Protein AF-A0A947WV25-F1 (afdb_monomer_lite)

Secondary structure (DSSP, 8-state):
-EE--TTEEEEEEEEEES-GGGS-TTSPB-PPPPHHHHHHHHHHHHH--PEEEEEEEEEEE-TTHHHHHHHTTEEEEEEEEEEEE-SS-TT-EEEEEEEEEEEGGGTGGGTTTTHHHHHHHHHHHHHHHHSEEEEEEEEEEEPPTTSS-TT-GGGG-SSSPPEEEEEEEEEEEESB-TTSPBPEEEEE-TTS-EEEEEEEE---SEEEEEETTEEEEEE-

Radius of gyration: 18.42 Å; chains: 1; bounding box: 47×40×55 Å

Sequence (220 aa):
MLNLDESVKLVSLQFSFSNRNAVPAWLPSIDPETPAEQQARAKRNADASGEEMIPPTEKCSLAMIVDDLEEAGYVLVDGLHQERINAKDTRRTYQMCRFVFLRRDAVEELRDELGSTRAKITEGLGELCLLAMWRVRAFLNPLFKGSVLSKCPELFSGDEPPHAASINMETREPLFRPDGQPIMVWQKDENGERTGAEKVPLSPKHCLCVEDGAIQLQDA

Foldseek 3Di:
DFFQPPQAFKEKEKEKAQDPVLDDPLAAEDEADDPVNQVVVVVCVVVWPKDWPFAFDWQAFALAALVQCVVLQKAWQHWHKYWYQDPVHRVGIIIMIMIMIGHNVQCVVVVVVSPPSRVVRSVVVNVVRHFWGFGKIKIKTFDDAPPPVVVRCVSCDDPDGHIYMYMYGYDTDTQADPVRHGDWAFDADPVRHGDDPGTDRDHGQWYFHQDPNGTDIDGD

Structure (mmCIF, N/CA/C/O backbone):
data_AF-A0A947WV25-F1
#
_entry.id   AF-A0A947WV25-F1
#
loop_
_atom_site.group_PDB
_atom_site.id
_atom_site.type_symbol
_atom_site.label_atom_id
_atom_site.label_alt_id
_atom_site.label_comp_id
_atom_site.label_asym_id
_atom_site.label_entity_id
_atom_site.label_seq_id
_atom_site.pdbx_PDB_ins_code
_atom_site.Cartn_x
_atom_site.Cartn_y
_atom_site.Cartn_z
_atom_site.occupancy
_atom_site.B_i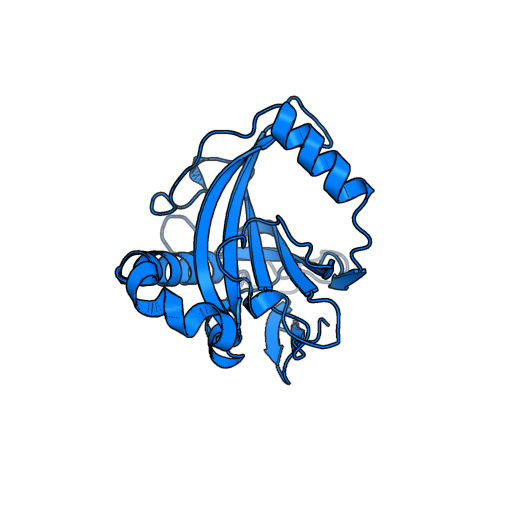so_or_equiv
_atom_site.auth_seq_id
_atom_site.auth_comp_id
_atom_site.auth_asym_id
_atom_site.auth_atom_id
_atom_site.pdbx_PDB_model_num
ATOM 1 N N . MET A 1 1 ? -14.033 -3.371 -8.184 1.00 89.81 1 MET A N 1
ATOM 2 C CA . MET A 1 1 ? -13.244 -4.612 -8.353 1.00 89.81 1 MET A CA 1
ATOM 3 C C . MET A 1 1 ? -12.220 -4.364 -9.447 1.00 89.81 1 MET A C 1
ATOM 5 O O . MET A 1 1 ? -12.542 -3.639 -10.378 1.00 89.81 1 MET A O 1
ATOM 9 N N . LEU A 1 2 ? -11.009 -4.908 -9.325 1.00 94.44 2 LEU A N 1
ATOM 10 C CA . LEU A 1 2 ? -9.920 -4.775 -10.299 1.00 94.44 2 LEU A CA 1
ATOM 11 C C . LEU A 1 2 ? -9.442 -6.174 -10.704 1.00 94.44 2 LEU A C 1
ATOM 13 O O . LEU A 1 2 ? -8.875 -6.877 -9.874 1.00 94.44 2 LEU A O 1
ATOM 17 N N . ASN A 1 3 ? -9.649 -6.566 -11.961 1.00 94.94 3 ASN A N 1
ATOM 18 C CA . ASN A 1 3 ? -9.254 -7.888 -12.461 1.00 94.94 3 ASN A CA 1
ATOM 19 C C . ASN A 1 3 ? -7.729 -7.983 -12.635 1.00 94.94 3 ASN A C 1
ATOM 21 O O . ASN A 1 3 ? -7.124 -7.113 -13.256 1.00 94.94 3 ASN A O 1
ATOM 25 N N . LEU A 1 4 ? -7.116 -9.047 -12.118 1.00 93.69 4 LEU A N 1
ATOM 26 C CA . LEU A 1 4 ? -5.691 -9.371 -12.254 1.00 93.69 4 LEU A CA 1
ATOM 27 C C . LEU A 1 4 ? -5.449 -10.316 -13.443 1.00 93.69 4 LEU A C 1
ATOM 29 O O . LEU A 1 4 ? -4.798 -11.357 -13.315 1.00 93.69 4 LEU A O 1
ATOM 33 N N . ASP A 1 5 ? -5.979 -9.958 -14.612 1.00 91.38 5 ASP A N 1
ATOM 34 C CA . ASP A 1 5 ? -5.733 -10.700 -15.852 1.00 91.38 5 ASP A CA 1
ATOM 35 C C . ASP A 1 5 ? -4.252 -10.659 -16.272 1.00 91.38 5 ASP A C 1
ATOM 37 O O . ASP A 1 5 ? -3.401 -10.063 -15.607 1.00 91.38 5 ASP A O 1
ATOM 41 N N . GLU A 1 6 ? -3.910 -11.327 -17.374 1.00 86.00 6 GLU A N 1
ATOM 42 C CA . GLU A 1 6 ? -2.538 -11.396 -17.891 1.00 86.00 6 GLU A CA 1
ATOM 43 C C . GLU A 1 6 ? -1.920 -10.033 -18.225 1.00 86.00 6 GLU A C 1
ATOM 45 O O . GLU A 1 6 ? -0.692 -9.914 -18.193 1.00 86.00 6 GLU A O 1
ATOM 50 N N . SER A 1 7 ? -2.726 -9.002 -18.485 1.00 89.12 7 SER A N 1
ATOM 51 C CA . SER A 1 7 ? -2.241 -7.657 -18.797 1.00 89.12 7 SER A CA 1
ATOM 52 C C . SER A 1 7 ? -1.741 -6.918 -17.552 1.00 89.12 7 SER A C 1
ATOM 54 O O . SER A 1 7 ? -0.873 -6.051 -17.664 1.00 89.12 7 SER A O 1
ATOM 56 N N . VAL A 1 8 ? -2.220 -7.262 -16.349 1.00 92.56 8 VAL A N 1
ATOM 57 C CA . VAL A 1 8 ? -1.736 -6.660 -15.100 1.00 92.56 8 VAL A CA 1
ATOM 58 C C . VAL A 1 8 ? -0.390 -7.278 -14.732 1.00 92.56 8 VAL A C 1
ATOM 60 O O . VAL A 1 8 ? -0.282 -8.438 -14.340 1.00 92.56 8 VAL A O 1
ATOM 63 N N . LYS A 1 9 ? 0.679 -6.500 -14.893 1.00 90.19 9 LYS A N 1
ATOM 64 C CA . LYS A 1 9 ? 2.056 -6.974 -14.681 1.00 90.19 9 LYS A CA 1
ATOM 65 C C . LYS A 1 9 ? 2.658 -6.498 -13.363 1.00 90.19 9 LYS A C 1
ATOM 67 O O . LYS A 1 9 ? 3.602 -7.102 -12.856 1.00 90.19 9 LYS A O 1
ATOM 72 N N . LEU A 1 10 ? 2.104 -5.422 -12.806 1.00 92.44 10 LEU A N 1
ATOM 73 C CA . LEU A 1 10 ? 2.559 -4.800 -11.570 1.00 92.44 10 LEU A CA 1
ATOM 74 C C . LEU A 1 10 ? 1.374 -4.505 -10.656 1.00 92.44 10 LEU A C 1
ATOM 76 O O . LEU A 1 10 ? 0.380 -3.923 -11.087 1.00 92.44 10 LEU A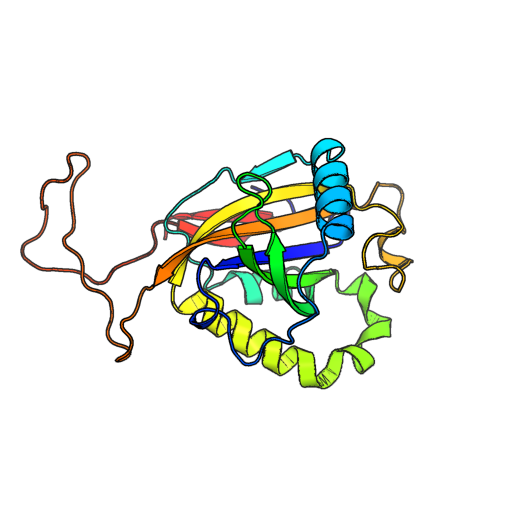 O 1
ATOM 80 N N . VAL A 1 11 ? 1.534 -4.805 -9.372 1.00 95.81 11 VAL A N 1
ATOM 81 C CA . VAL A 1 11 ? 0.675 -4.298 -8.300 1.00 95.81 11 VAL A CA 1
ATOM 82 C C . VAL A 1 11 ? 1.548 -3.459 -7.375 1.00 95.81 11 VAL A C 1
ATOM 84 O O . VAL A 1 11 ? 2.642 -3.864 -6.998 1.00 95.81 11 VAL A O 1
ATOM 87 N N . SER A 1 12 ? 1.104 -2.260 -7.007 1.00 95.81 12 SER A N 1
ATOM 88 C CA . SER A 1 12 ? 1.783 -1.478 -5.975 1.00 95.81 12 SER A CA 1
ATOM 89 C C . SER A 1 12 ? 0.852 -1.108 -4.842 1.00 95.81 12 SER A C 1
ATOM 91 O O . SER A 1 12 ? -0.247 -0.610 -5.072 1.00 95.81 12 SER A O 1
ATOM 93 N N . LEU A 1 13 ? 1.341 -1.332 -3.625 1.00 98.00 13 LEU A N 1
ATOM 94 C CA . LEU A 1 13 ? 0.705 -0.934 -2.380 1.00 98.00 13 LEU A CA 1
ATOM 95 C C . LEU A 1 13 ? 1.419 0.321 -1.881 1.00 98.00 13 LEU A C 1
ATOM 97 O O . LEU A 1 13 ? 2.619 0.283 -1.611 1.00 98.00 13 LEU A O 1
ATOM 101 N N . GLN A 1 14 ? 0.712 1.444 -1.782 1.00 97.44 14 GLN A N 1
ATOM 102 C CA . GLN A 1 14 ? 1.272 2.704 -1.301 1.00 97.44 14 GLN A CA 1
ATOM 103 C C . GLN A 1 14 ? 0.556 3.188 -0.038 1.00 97.44 14 GLN A C 1
ATOM 105 O O . GLN A 1 14 ? -0.601 3.594 -0.086 1.00 97.44 14 GLN A O 1
ATOM 110 N N . PHE A 1 15 ? 1.273 3.231 1.079 1.00 97.81 15 PHE A N 1
ATOM 111 C CA . PHE A 1 15 ? 0.799 3.770 2.349 1.00 97.81 15 PHE A CA 1
ATOM 112 C C . PHE A 1 15 ? 1.236 5.221 2.514 1.00 97.81 15 PHE A C 1
ATOM 114 O O . PHE A 1 15 ? 2.399 5.568 2.289 1.00 97.81 15 PHE A O 1
ATOM 121 N N . SER A 1 16 ? 0.299 6.066 2.935 1.00 95.69 16 SER A N 1
ATOM 122 C CA . SER A 1 16 ? 0.552 7.474 3.228 1.00 95.69 16 SER A CA 1
ATOM 123 C C . SER A 1 16 ? 0.481 7.722 4.730 1.00 95.69 16 SER A C 1
ATOM 125 O O . SER A 1 16 ? -0.527 7.429 5.371 1.00 95.69 16 SER A O 1
ATOM 127 N N . PHE A 1 17 ? 1.531 8.314 5.295 1.00 95.00 17 PHE A N 1
ATOM 128 C CA . PHE A 1 17 ? 1.566 8.726 6.694 1.00 95.00 17 PHE A CA 1
ATOM 129 C C . PHE A 1 17 ? 1.788 10.232 6.800 1.00 95.00 17 PHE A C 1
ATOM 131 O O . PHE A 1 17 ? 2.640 10.813 6.130 1.00 95.00 17 PHE A O 1
ATOM 138 N N . SER A 1 18 ? 1.052 10.874 7.702 1.00 90.12 18 SER A N 1
ATOM 139 C CA . SER A 1 18 ? 1.249 12.286 8.051 1.00 90.12 18 SER A CA 1
ATOM 140 C C . SER A 1 18 ? 2.407 12.509 9.032 1.00 90.12 18 SER A C 1
ATOM 142 O O . SER A 1 18 ? 2.796 13.648 9.269 1.00 90.12 18 SER A O 1
ATOM 144 N N . ASN A 1 19 ? 2.953 11.436 9.612 1.00 88.56 19 ASN A N 1
ATOM 145 C CA . ASN A 1 19 ? 3.974 11.477 10.652 1.00 88.56 19 ASN A CA 1
ATOM 146 C C . ASN A 1 19 ? 5.109 10.493 10.338 1.00 88.56 19 ASN A C 1
ATOM 148 O O . ASN A 1 19 ? 4.857 9.309 10.120 1.00 88.56 19 ASN A O 1
ATOM 152 N N . ARG A 1 20 ? 6.359 10.966 10.391 1.00 90.25 20 ARG A N 1
ATOM 153 C CA . ARG A 1 20 ? 7.565 10.143 10.215 1.00 90.25 20 ARG A CA 1
ATOM 154 C C . ARG A 1 20 ? 7.695 9.033 11.250 1.00 90.25 20 ARG A C 1
ATOM 156 O O . ARG A 1 20 ? 8.116 7.942 10.899 1.00 90.25 20 ARG A O 1
ATOM 163 N N . ASN A 1 21 ? 7.258 9.257 12.486 1.00 90.25 21 ASN A N 1
ATOM 164 C CA . ASN A 1 21 ? 7.328 8.236 13.538 1.00 90.25 21 ASN A CA 1
ATOM 165 C C . ASN A 1 21 ? 6.362 7.062 13.303 1.00 90.25 21 ASN A C 1
ATOM 167 O O . ASN A 1 21 ? 6.442 6.060 14.003 1.00 90.25 21 ASN A O 1
ATOM 171 N N . ALA A 1 22 ? 5.427 7.195 12.358 1.00 89.19 22 ALA A N 1
ATOM 172 C CA . ALA A 1 22 ? 4.522 6.120 11.973 1.00 89.19 22 ALA A CA 1
ATOM 173 C C . ALA A 1 22 ? 5.078 5.250 10.832 1.00 89.19 22 ALA A C 1
ATOM 175 O O . ALA A 1 22 ? 4.476 4.218 10.534 1.00 89.19 22 ALA A O 1
ATOM 176 N N . VAL A 1 23 ? 6.186 5.666 10.207 1.00 92.62 23 VAL A N 1
ATOM 177 C CA . VAL A 1 23 ? 6.883 4.908 9.164 1.00 92.62 23 VAL A CA 1
ATOM 178 C C . VAL A 1 23 ? 7.646 3.751 9.812 1.00 92.62 23 VAL A C 1
ATOM 180 O O . VAL A 1 23 ? 8.353 3.979 10.799 1.00 92.62 23 VAL A O 1
ATOM 183 N N . PRO A 1 24 ? 7.550 2.523 9.278 1.00 91.19 24 PRO A N 1
ATOM 184 C CA . PRO A 1 24 ? 8.317 1.404 9.804 1.00 91.19 24 PRO A CA 1
ATOM 185 C C . PRO A 1 24 ? 9.831 1.621 9.658 1.00 91.19 24 PRO A C 1
ATOM 187 O O . PRO A 1 24 ? 10.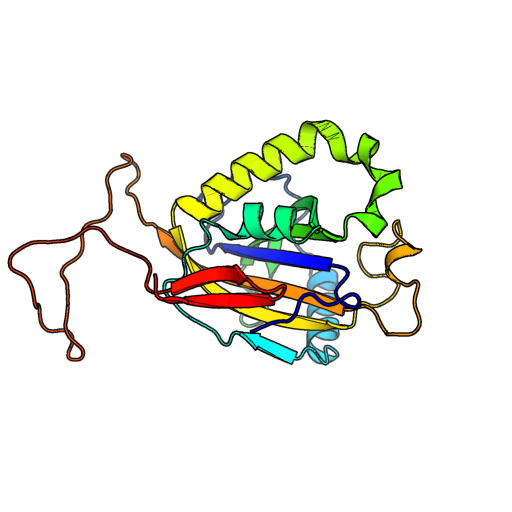330 1.864 8.563 1.00 91.19 24 PRO A O 1
ATOM 190 N N . ALA A 1 25 ? 10.577 1.504 10.760 1.00 91.25 25 ALA A N 1
ATOM 191 C CA . ALA A 1 25 ? 12.015 1.801 10.793 1.00 91.25 25 ALA A CA 1
ATOM 192 C C . ALA A 1 25 ? 12.883 0.826 9.973 1.00 91.25 25 ALA A C 1
ATOM 194 O O . ALA A 1 25 ? 14.028 1.136 9.658 1.00 91.25 25 ALA A O 1
ATOM 195 N N . TRP A 1 26 ? 12.351 -0.355 9.651 1.00 90.56 26 TRP A N 1
ATOM 196 C CA . TRP A 1 26 ? 13.018 -1.368 8.833 1.00 90.56 26 TRP A CA 1
ATOM 197 C C . TRP A 1 26 ? 12.930 -1.082 7.328 1.00 90.56 26 TRP A C 1
ATOM 199 O O . TRP A 1 26 ? 13.647 -1.714 6.554 1.00 90.56 26 TRP A O 1
ATOM 209 N N . LEU A 1 27 ? 12.060 -0.159 6.903 1.00 92.44 27 LEU A N 1
ATOM 210 C CA . LEU A 1 27 ? 11.853 0.144 5.494 1.00 92.44 27 LEU A CA 1
ATOM 211 C C . LEU A 1 27 ? 12.978 1.067 4.988 1.00 92.44 27 LEU A C 1
ATOM 213 O O . LEU A 1 27 ? 13.200 2.125 5.584 1.00 92.44 27 LEU A O 1
ATOM 217 N N . PRO A 1 28 ? 13.693 0.709 3.905 1.00 91.19 28 PRO A N 1
ATOM 218 C CA . PRO A 1 28 ? 14.743 1.557 3.349 1.00 91.19 28 PRO A CA 1
ATOM 219 C C . PRO A 1 28 ? 14.213 2.943 2.966 1.00 91.19 28 PRO A C 1
ATOM 221 O O . PRO A 1 28 ? 13.259 3.057 2.198 1.00 91.19 28 PRO A O 1
ATOM 224 N N . SER A 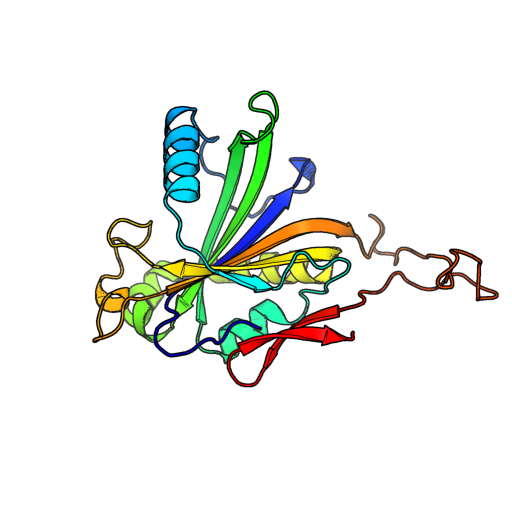1 29 ? 14.844 3.999 3.480 1.00 93.88 29 SER A N 1
ATOM 225 C CA . SER A 1 29 ? 14.532 5.382 3.109 1.00 93.88 29 SER A CA 1
ATOM 226 C C . SER A 1 29 ? 15.408 5.815 1.940 1.00 93.88 29 SER A C 1
ATOM 228 O O . SER A 1 29 ? 16.627 5.653 1.990 1.00 93.88 29 SER A O 1
ATOM 230 N N . ILE A 1 30 ? 14.796 6.427 0.932 1.00 94.50 30 ILE A N 1
ATOM 231 C CA . ILE A 1 30 ? 15.505 7.161 -0.123 1.00 94.50 30 ILE A CA 1
ATOM 232 C C . ILE A 1 30 ? 15.483 8.666 0.162 1.00 94.50 30 ILE A C 1
ATOM 234 O O . ILE A 1 30 ? 14.846 9.116 1.123 1.00 94.50 30 ILE A O 1
ATOM 238 N N . ASP A 1 31 ? 16.183 9.440 -0.669 1.00 96.62 31 ASP A N 1
ATOM 239 C CA . ASP A 1 31 ? 16.224 10.893 -0.542 1.00 96.62 31 ASP A CA 1
ATOM 240 C C . ASP A 1 31 ? 14.815 11.513 -0.647 1.00 96.62 31 ASP A C 1
ATOM 242 O O . ASP A 1 31 ? 13.974 11.038 -1.427 1.00 96.62 31 ASP A O 1
ATOM 246 N N . PRO A 1 32 ? 14.534 12.577 0.131 1.00 96.94 32 PRO A N 1
ATOM 247 C CA . PRO A 1 32 ? 13.286 13.320 0.019 1.00 96.94 32 PRO A CA 1
ATOM 248 C C . PRO A 1 32 ? 13.024 13.792 -1.411 1.00 96.94 32 PRO A C 1
ATOM 250 O O . PRO A 1 32 ? 13.942 14.190 -2.126 1.00 96.94 32 PRO A O 1
ATOM 253 N N . GLU A 1 33 ? 11.751 13.793 -1.803 1.00 96.00 33 GLU A N 1
ATOM 254 C CA . GLU A 1 33 ? 11.321 14.223 -3.130 1.00 96.00 33 GLU A CA 1
ATOM 255 C C . GLU A 1 33 ? 11.771 15.661 -3.412 1.00 96.00 33 GLU A C 1
ATOM 257 O O . GLU A 1 33 ? 11.442 16.610 -2.694 1.00 96.00 33 GLU A O 1
ATOM 262 N N . THR A 1 34 ? 12.490 15.826 -4.513 1.00 95.50 34 THR A N 1
ATOM 263 C CA . THR A 1 34 ? 12.895 17.128 -5.027 1.00 95.50 34 THR A CA 1
ATOM 264 C C . THR A 1 34 ? 11.724 17.837 -5.722 1.00 95.50 34 THR A C 1
ATOM 266 O O . THR A 1 34 ? 10.802 17.195 -6.237 1.00 95.50 34 THR A O 1
ATOM 269 N N . PRO A 1 35 ? 11.758 19.178 -5.853 1.00 94.06 35 PRO A N 1
ATOM 270 C CA . PRO A 1 35 ? 10.752 19.903 -6.631 1.00 94.06 35 PRO A CA 1
ATOM 271 C C . PRO A 1 35 ? 10.639 19.425 -8.088 1.00 94.06 35 PRO A C 1
ATOM 273 O O . PRO A 1 35 ? 9.543 19.404 -8.644 1.00 94.06 35 PRO A O 1
ATOM 276 N N . ALA A 1 36 ? 11.751 19.009 -8.704 1.00 92.81 36 ALA A N 1
ATOM 277 C CA . ALA A 1 36 ? 11.755 18.475 -10.064 1.00 92.81 36 ALA A CA 1
ATOM 278 C C . ALA A 1 36 ? 11.017 17.128 -10.152 1.00 92.81 36 ALA A C 1
ATOM 280 O O . ALA A 1 36 ? 10.209 16.921 -11.060 1.00 92.81 36 ALA A O 1
ATOM 281 N N . GLU A 1 37 ? 11.233 16.230 -9.188 1.00 91.62 37 GLU A N 1
ATOM 282 C CA . GLU A 1 37 ? 10.507 14.958 -9.104 1.00 91.62 37 GLU A CA 1
ATOM 283 C C . GLU A 1 37 ? 9.015 15.167 -8.835 1.00 91.62 37 GLU A C 1
ATOM 285 O O . GLU A 1 37 ? 8.185 14.505 -9.466 1.00 91.62 37 GLU A O 1
ATOM 290 N N . GLN A 1 38 ? 8.664 16.128 -7.973 1.00 93.19 38 GLN A N 1
ATOM 291 C CA . GLN A 1 38 ? 7.276 16.515 -7.722 1.00 93.19 38 GLN A CA 1
ATOM 292 C C . GLN A 1 38 ? 6.595 17.010 -9.002 1.00 93.19 38 GLN A C 1
ATOM 294 O O . GLN A 1 38 ? 5.484 16.570 -9.303 1.00 93.19 38 GLN A O 1
ATOM 299 N N . GLN A 1 39 ? 7.255 17.875 -9.778 1.00 89.50 39 GLN A N 1
ATOM 300 C CA . GLN A 1 39 ? 6.723 18.376 -11.048 1.00 89.50 39 GLN A CA 1
ATOM 301 C C . GLN A 1 39 ? 6.562 17.243 -12.062 1.00 89.50 39 GLN A C 1
ATOM 303 O O . GLN A 1 39 ? 5.520 17.129 -12.708 1.00 89.50 39 GLN A O 1
ATOM 308 N N . ALA A 1 40 ? 7.556 16.357 -12.160 1.00 87.44 40 ALA A N 1
ATOM 309 C CA . ALA A 1 40 ? 7.487 15.186 -13.024 1.00 87.44 40 ALA A CA 1
ATOM 310 C C . ALA A 1 40 ? 6.329 14.255 -12.624 1.00 87.44 40 ALA A C 1
ATOM 312 O O . ALA A 1 40 ? 5.614 13.752 -13.489 1.00 87.44 40 ALA A O 1
ATOM 313 N N . ARG A 1 41 ? 6.098 14.050 -11.321 1.00 87.50 41 ARG A N 1
ATOM 314 C CA . ARG A 1 41 ? 4.957 13.281 -10.806 1.00 87.50 41 ARG A CA 1
ATOM 315 C C . ARG A 1 41 ? 3.625 13.967 -11.090 1.00 87.50 41 ARG A C 1
ATOM 317 O O . ARG A 1 41 ? 2.696 13.293 -11.517 1.00 87.50 41 ARG A O 1
ATOM 324 N N . ALA A 1 42 ? 3.523 15.277 -10.881 1.00 85.44 42 ALA A N 1
ATOM 325 C CA . ALA A 1 42 ? 2.312 16.040 -11.172 1.00 85.44 42 ALA A CA 1
ATOM 326 C C . ALA A 1 42 ? 1.950 15.965 -12.661 1.00 85.44 42 ALA A C 1
ATOM 328 O O . ALA A 1 42 ? 0.794 15.717 -12.988 1.00 85.44 42 ALA A O 1
ATOM 329 N N . LYS A 1 43 ? 2.948 16.084 -13.546 1.00 83.50 43 LYS A N 1
ATOM 330 C CA . LYS A 1 43 ? 2.772 15.901 -14.988 1.00 83.50 43 LYS A CA 1
ATOM 331 C C . LYS A 1 43 ? 2.277 14.492 -15.318 1.00 83.50 43 LYS A C 1
ATOM 333 O O . LYS A 1 43 ? 1.248 14.359 -15.962 1.00 83.50 43 LYS A O 1
ATOM 338 N N . ARG A 1 44 ? 2.941 13.448 -14.799 1.00 79.69 44 ARG A N 1
ATOM 339 C CA . ARG A 1 44 ? 2.494 12.056 -14.992 1.00 79.69 44 ARG A CA 1
ATOM 340 C C . ARG A 1 44 ? 1.058 11.840 -14.531 1.00 79.69 44 ARG A C 1
ATOM 342 O O . ARG A 1 44 ? 0.324 11.151 -15.214 1.00 79.69 44 ARG A O 1
ATOM 349 N N . ASN A 1 45 ? 0.660 12.421 -13.401 1.00 78.88 45 ASN A N 1
ATOM 350 C CA . ASN A 1 45 ? -0.702 12.291 -12.887 1.00 78.88 45 ASN A CA 1
ATOM 351 C C . ASN A 1 45 ? -1.734 13.060 -13.726 1.00 78.88 45 ASN A C 1
ATOM 353 O O . ASN A 1 45 ? -2.878 12.632 -13.790 1.00 78.88 45 ASN A O 1
ATOM 357 N N . ALA A 1 46 ? -1.355 14.188 -14.332 1.00 78.12 46 ALA A N 1
ATOM 358 C CA . ALA A 1 46 ? -2.225 14.932 -15.244 1.00 78.12 46 ALA A CA 1
ATOM 359 C C . ALA A 1 46 ? -2.400 14.203 -16.585 1.00 78.12 46 ALA A C 1
ATOM 361 O O . ALA A 1 46 ? -3.485 14.223 -17.155 1.00 78.12 46 ALA A O 1
ATOM 362 N N . ASP A 1 47 ? -1.340 13.536 -17.043 1.00 71.69 47 ASP A N 1
ATOM 363 C CA . ASP A 1 47 ? -1.327 12.737 -18.269 1.00 71.69 47 ASP A CA 1
ATOM 364 C C . ASP A 1 47 ? -1.861 11.303 -18.040 1.00 71.69 47 ASP A C 1
ATOM 366 O O . ASP A 1 47 ? -2.065 10.555 -18.996 1.00 71.69 47 ASP A O 1
ATOM 370 N N . ALA A 1 48 ? -2.069 10.889 -16.783 1.00 69.38 48 ALA A N 1
ATOM 371 C CA . ALA A 1 48 ? -2.498 9.538 -16.441 1.00 69.38 48 ALA A CA 1
ATOM 372 C C . ALA A 1 48 ? -3.965 9.318 -16.828 1.00 69.38 48 ALA A C 1
ATOM 374 O O . ALA A 1 48 ? -4.874 9.896 -16.239 1.00 69.38 48 ALA A O 1
ATOM 375 N N . SER A 1 49 ? -4.194 8.399 -17.764 1.00 74.94 49 SER A N 1
ATOM 376 C CA . SER A 1 49 ? -5.518 7.896 -18.147 1.00 74.94 49 SER A CA 1
ATOM 377 C C . SER A 1 49 ? -5.994 6.745 -17.249 1.00 74.94 49 SER A C 1
ATOM 379 O O . SER A 1 49 ? -6.675 5.840 -17.724 1.00 74.94 49 SER A O 1
ATOM 381 N N . GLY A 1 50 ? -5.553 6.714 -15.988 1.00 83.94 50 GLY A N 1
ATOM 382 C CA . GLY A 1 50 ? -5.845 5.613 -15.073 1.00 83.94 50 GLY A CA 1
ATOM 383 C C . GLY A 1 50 ? -7.330 5.540 -14.726 1.00 83.94 50 GLY A C 1
ATOM 384 O O . GLY A 1 50 ? -7.960 6.563 -14.460 1.00 83.94 50 GLY A O 1
ATOM 385 N N . GLU A 1 51 ? -7.876 4.330 -14.702 1.00 92.31 51 GLU A N 1
ATOM 386 C CA . GLU A 1 51 ? -9.263 4.067 -14.329 1.00 92.31 51 GLU A CA 1
ATOM 387 C C . GLU A 1 51 ? -9.358 3.787 -12.826 1.00 92.31 51 GLU A C 1
ATOM 389 O O . GLU A 1 51 ? -8.569 3.019 -12.273 1.00 92.31 51 GLU A O 1
ATOM 394 N N . GLU A 1 52 ? -10.308 4.425 -12.139 1.00 95.44 52 GLU A N 1
ATOM 395 C CA . GLU A 1 52 ? -10.604 4.111 -10.740 1.00 95.44 52 GLU A CA 1
ATOM 396 C C . GLU A 1 52 ? -11.440 2.832 -10.660 1.00 95.44 52 GLU A C 1
ATOM 398 O O . GLU A 1 52 ? -12.581 2.800 -11.108 1.00 95.44 52 GLU A O 1
ATOM 403 N N . MET A 1 53 ? -10.885 1.798 -10.029 1.00 96.75 53 MET A N 1
ATOM 404 C CA . MET A 1 53 ? -11.517 0.475 -9.926 1.00 96.75 53 MET A CA 1
ATOM 405 C C . MET A 1 53 ? -12.134 0.220 -8.548 1.00 96.75 53 MET A C 1
ATOM 407 O O . MET A 1 53 ? -13.035 -0.614 -8.389 1.00 96.75 53 MET A O 1
ATOM 411 N N . ILE A 1 54 ? -11.607 0.900 -7.526 1.00 97.00 54 ILE A N 1
ATOM 412 C CA . ILE A 1 54 ? -12.135 0.897 -6.161 1.00 97.00 54 ILE A CA 1
ATOM 413 C C . ILE A 1 54 ? -12.180 2.355 -5.692 1.00 97.00 54 ILE A C 1
ATOM 415 O O . ILE A 1 54 ? -11.109 2.960 -5.530 1.00 97.00 54 ILE A O 1
ATOM 419 N N . PRO A 1 55 ? -13.382 2.924 -5.473 1.00 97.00 55 PRO A N 1
ATOM 420 C CA . PRO A 1 55 ? -13.514 4.278 -4.965 1.00 97.00 55 PRO A CA 1
ATOM 421 C C . PRO A 1 55 ? -12.993 4.365 -3.526 1.00 97.00 55 PRO A C 1
ATOM 423 O O . PRO A 1 55 ? -12.864 3.342 -2.847 1.00 97.00 55 PRO A O 1
ATOM 426 N N . PRO A 1 56 ? -12.704 5.577 -3.024 1.00 97.56 56 PRO A N 1
ATOM 427 C CA . PRO A 1 56 ? -12.204 5.738 -1.668 1.00 97.56 56 PRO A CA 1
ATOM 428 C C . PRO A 1 56 ? -13.157 5.131 -0.629 1.00 97.56 56 PRO A C 1
ATOM 430 O O . PRO A 1 56 ? -14.262 5.635 -0.431 1.00 97.56 56 PRO A O 1
ATOM 433 N N . THR A 1 57 ? -12.707 4.073 0.044 1.00 97.88 57 THR A N 1
ATOM 434 C CA . THR A 1 57 ? -13.519 3.298 0.990 1.00 97.88 57 THR A CA 1
ATOM 435 C C . THR A 1 57 ? -12.818 3.210 2.338 1.00 97.88 57 THR A C 1
ATOM 437 O O . THR A 1 57 ? -11.655 2.827 2.420 1.00 97.88 57 THR A O 1
ATOM 440 N N . GLU A 1 58 ? -13.510 3.614 3.400 1.00 97.06 58 GLU A N 1
ATOM 441 C CA . GLU A 1 58 ? -12.977 3.689 4.765 1.00 97.06 58 GLU A CA 1
ATOM 442 C C . GLU A 1 58 ? -13.027 2.330 5.479 1.00 97.06 58 GLU A C 1
ATOM 444 O O . GLU A 1 58 ? -13.823 1.462 5.128 1.00 97.06 58 GLU A O 1
ATOM 449 N N . LYS A 1 59 ? -12.243 2.183 6.556 1.00 96.44 59 LYS A N 1
ATOM 450 C CA . LYS A 1 59 ? -12.299 1.026 7.474 1.00 96.44 59 LYS A CA 1
ATOM 451 C C . LYS A 1 59 ? -12.048 -0.327 6.795 1.00 96.44 59 LYS A C 1
ATOM 453 O O . LYS A 1 59 ? -12.677 -1.326 7.149 1.00 96.44 59 LYS A O 1
ATOM 458 N N . CYS A 1 60 ? -11.120 -0.357 5.844 1.00 98.25 60 CYS A N 1
ATOM 459 C CA . CYS A 1 60 ? -10.699 -1.576 5.164 1.00 98.25 60 CYS A CA 1
ATOM 460 C C . CYS A 1 60 ? -9.568 -2.267 5.936 1.00 98.25 60 CYS A C 1
ATOM 462 O O . CYS A 1 60 ? -8.554 -1.641 6.253 1.00 98.25 60 CYS A O 1
ATOM 464 N N . SER A 1 61 ? -9.726 -3.557 6.210 1.00 97.56 61 SER A N 1
ATOM 465 C CA . SER A 1 61 ? -8.649 -4.460 6.605 1.00 97.56 61 SER A CA 1
ATOM 466 C C . SER A 1 61 ? -7.780 -4.785 5.399 1.00 97.56 61 SER A C 1
ATOM 468 O O . SER A 1 61 ? -8.285 -4.886 4.282 1.00 97.56 61 SER A O 1
ATOM 470 N N . LEU A 1 62 ? -6.488 -4.989 5.640 1.00 97.38 62 LEU A N 1
ATOM 471 C CA . LEU A 1 62 ? -5.533 -5.471 4.643 1.00 97.38 62 LEU A CA 1
ATOM 472 C C . LEU A 1 62 ? -4.935 -6.822 5.048 1.00 97.38 62 LEU A C 1
ATOM 474 O O . LEU A 1 62 ? -3.932 -7.229 4.479 1.00 97.38 62 LEU A O 1
ATOM 478 N N . ALA A 1 63 ? -5.505 -7.490 6.056 1.00 95.06 63 ALA A N 1
ATOM 479 C CA . ALA A 1 63 ? -4.899 -8.657 6.696 1.00 95.06 63 ALA A CA 1
ATOM 480 C C . ALA A 1 63 ? -4.500 -9.769 5.711 1.00 95.06 63 ALA A C 1
ATOM 482 O O . ALA A 1 63 ? -3.479 -10.408 5.927 1.00 95.06 63 ALA A O 1
ATOM 483 N N . MET A 1 64 ? -5.271 -9.951 4.634 1.00 94.31 64 MET A N 1
ATOM 484 C CA . MET A 1 64 ? -5.077 -11.033 3.662 1.00 94.31 64 MET A CA 1
ATOM 485 C C . MET A 1 64 ? -4.286 -10.615 2.418 1.00 94.31 64 MET A C 1
ATOM 487 O O . MET A 1 64 ? -3.732 -11.461 1.730 1.00 94.31 64 MET A O 1
ATOM 491 N N . ILE A 1 65 ? -4.177 -9.312 2.123 1.00 96.19 65 ILE A N 1
ATOM 492 C CA . ILE A 1 65 ? -3.778 -8.848 0.783 1.00 96.19 65 ILE A CA 1
ATOM 493 C C . ILE A 1 65 ? -2.376 -9.299 0.358 1.00 96.19 65 ILE A C 1
ATOM 495 O O . ILE A 1 65 ? -2.106 -9.419 -0.832 1.00 96.19 65 ILE A O 1
ATOM 499 N N . VAL A 1 66 ? -1.461 -9.495 1.309 1.00 95.44 66 VAL A N 1
ATOM 500 C CA . VAL A 1 66 ? -0.087 -9.914 1.000 1.00 95.44 66 VAL A CA 1
ATOM 501 C C . VAL A 1 66 ? -0.085 -11.362 0.522 1.00 95.44 66 VAL A C 1
ATOM 503 O O . VAL A 1 66 ? 0.422 -11.625 -0.567 1.00 95.44 66 VAL A O 1
ATOM 506 N N . ASP A 1 67 ? -0.699 -12.257 1.295 1.00 95.06 67 ASP A N 1
ATOM 507 C CA . ASP A 1 67 ? -0.798 -13.683 0.978 1.00 95.06 67 ASP A CA 1
ATOM 508 C C . ASP A 1 67 ? -1.617 -13.889 -0.304 1.00 95.06 67 ASP A C 1
ATOM 510 O O . ASP A 1 67 ? -1.170 -14.565 -1.228 1.00 95.06 67 ASP A O 1
ATOM 514 N N . ASP A 1 68 ? -2.746 -13.189 -0.421 1.00 97.00 68 ASP A N 1
ATOM 515 C CA . ASP A 1 68 ? -3.624 -13.205 -1.591 1.00 97.00 68 ASP A CA 1
ATOM 516 C C . ASP A 1 68 ? -2.891 -12.814 -2.889 1.00 97.00 68 ASP A C 1
ATOM 518 O O . ASP A 1 68 ? -3.093 -13.414 -3.948 1.00 97.00 68 ASP A O 1
ATOM 522 N N . LEU A 1 69 ? -2.011 -11.805 -2.834 1.00 96.69 69 LEU A N 1
ATOM 523 C CA . LEU A 1 69 ? -1.191 -11.418 -3.984 1.00 96.69 69 LEU A CA 1
ATOM 524 C C . LEU A 1 69 ? -0.151 -12.493 -4.321 1.00 96.69 69 LEU A C 1
ATOM 526 O O . LEU A 1 69 ? 0.081 -12.759 -5.503 1.00 96.69 69 LEU A O 1
ATOM 530 N N . GLU A 1 70 ? 0.471 -13.120 -3.319 1.00 94.31 70 GLU A N 1
ATOM 531 C CA . GLU A 1 70 ? 1.423 -14.210 -3.550 1.00 94.31 70 GLU A CA 1
ATOM 532 C C . GLU A 1 70 ? 0.757 -15.445 -4.177 1.00 94.31 70 GLU A C 1
ATOM 534 O O . GLU A 1 70 ? 1.311 -16.033 -5.119 1.00 94.31 70 GLU A O 1
ATOM 539 N N . GLU A 1 71 ? -0.445 -15.798 -3.714 1.00 95.31 71 GLU A N 1
ATOM 540 C CA . GLU A 1 71 ? -1.283 -16.862 -4.276 1.00 95.31 71 GLU A CA 1
ATOM 541 C C . GLU A 1 71 ? -1.740 -16.540 -5.703 1.00 95.31 71 GLU A C 1
ATOM 543 O O . GLU A 1 71 ? -1.683 -17.405 -6.580 1.00 95.31 71 GLU A O 1
ATOM 548 N N . ALA A 1 72 ? -2.070 -15.275 -5.980 1.00 95.56 72 ALA A N 1
ATOM 549 C CA . ALA A 1 72 ? -2.384 -14.781 -7.322 1.00 95.56 72 ALA A CA 1
ATOM 550 C C . ALA A 1 72 ? -1.164 -14.715 -8.267 1.00 95.56 72 ALA A C 1
ATOM 552 O O . ALA A 1 72 ? -1.273 -14.250 -9.404 1.00 95.56 72 ALA A O 1
ATOM 553 N N . GLY A 1 73 ? 0.009 -15.178 -7.824 1.00 93.44 73 GLY A N 1
ATOM 554 C CA . GLY A 1 73 ? 1.209 -15.271 -8.650 1.00 93.44 73 GLY A CA 1
ATOM 555 C C . GLY A 1 73 ? 2.020 -13.981 -8.716 1.00 93.44 73 GLY A C 1
ATOM 556 O O . GLY A 1 73 ? 2.849 -13.837 -9.616 1.00 93.44 73 GLY A O 1
ATOM 557 N N . TYR A 1 74 ? 1.822 -13.058 -7.777 1.00 93.62 74 TYR A N 1
ATOM 558 C CA . TYR A 1 74 ? 2.656 -11.873 -7.633 1.00 93.62 74 TYR A CA 1
ATOM 559 C C . TYR A 1 74 ? 3.775 -12.094 -6.616 1.00 93.62 74 TYR A C 1
ATOM 561 O O . TYR A 1 74 ? 3.719 -12.944 -5.734 1.00 93.62 74 TYR A O 1
ATOM 569 N N . VAL A 1 75 ? 4.848 -11.336 -6.775 1.00 91.56 75 VAL A N 1
ATOM 570 C CA . VAL A 1 75 ? 6.065 -11.442 -5.982 1.00 91.56 75 VAL A CA 1
ATOM 571 C C . VAL A 1 75 ? 6.466 -10.046 -5.546 1.00 91.56 75 VAL A C 1
ATOM 573 O O . VAL A 1 75 ? 6.685 -9.180 -6.392 1.00 91.56 75 VAL A O 1
ATOM 576 N N . LEU A 1 76 ? 6.588 -9.829 -4.236 1.00 91.75 76 LEU A N 1
ATOM 577 C CA . LEU A 1 76 ? 7.146 -8.593 -3.696 1.00 91.75 76 LEU A CA 1
ATOM 578 C C . LEU A 1 76 ? 8.609 -8.454 -4.136 1.00 91.75 76 LEU A C 1
ATOM 580 O O . LEU A 1 76 ? 9.440 -9.293 -3.787 1.00 91.75 76 LEU A O 1
ATOM 584 N N . VAL A 1 77 ? 8.921 -7.394 -4.880 1.00 87.94 77 VAL A N 1
ATOM 585 C CA . VAL A 1 77 ? 10.270 -7.138 -5.411 1.00 87.94 77 VAL A CA 1
ATOM 586 C C . VAL A 1 77 ? 10.950 -5.914 -4.822 1.00 87.94 77 VAL A C 1
ATOM 588 O O . VAL A 1 77 ? 12.172 -5.817 -4.864 1.00 87.94 77 VAL A O 1
ATOM 591 N N . ASP A 1 78 ? 10.178 -4.970 -4.291 1.00 88.25 78 ASP A N 1
ATOM 592 C CA . ASP A 1 78 ? 10.718 -3.723 -3.760 1.00 88.25 78 ASP A CA 1
ATOM 593 C C . ASP A 1 78 ? 9.836 -3.180 -2.636 1.00 88.25 78 ASP A C 1
ATOM 595 O O . ASP A 1 78 ? 8.620 -3.395 -2.604 1.00 88.25 78 ASP A O 1
ATOM 599 N N . GLY A 1 79 ? 10.467 -2.455 -1.722 1.00 91.75 79 GLY A N 1
ATOM 600 C CA . GLY A 1 79 ? 9.846 -1.801 -0.586 1.00 91.75 79 GLY A CA 1
ATOM 601 C C . GLY A 1 79 ? 10.691 -0.603 -0.186 1.00 91.75 79 GLY A C 1
ATOM 602 O O . GLY A 1 79 ? 11.837 -0.768 0.228 1.00 91.75 79 GLY A O 1
ATOM 603 N N . LEU A 1 80 ? 10.126 0.600 -0.278 1.00 92.94 80 LEU A N 1
ATOM 604 C CA . LEU A 1 80 ? 10.844 1.831 0.039 1.00 92.94 80 LEU A CA 1
ATOM 605 C C . LEU A 1 80 ? 9.979 2.866 0.744 1.00 92.94 80 LEU A C 1
ATOM 607 O O . LEU A 1 80 ? 8.753 2.900 0.609 1.00 92.94 80 LEU A O 1
ATOM 611 N N . HIS A 1 81 ? 10.656 3.757 1.456 1.00 95.56 81 HIS A N 1
ATOM 612 C CA . HIS A 1 81 ? 10.118 4.955 2.076 1.00 95.56 81 HIS A CA 1
ATOM 613 C C . HIS A 1 81 ? 10.698 6.205 1.405 1.00 95.56 81 HIS A C 1
ATOM 615 O O . HIS A 1 81 ? 11.898 6.295 1.158 1.00 95.56 81 HIS A O 1
ATOM 621 N N . GLN A 1 82 ? 9.844 7.189 1.133 1.00 96.50 82 GLN A N 1
ATOM 622 C CA . GLN A 1 82 ? 10.239 8.511 0.654 1.00 96.50 82 GLN A CA 1
ATOM 623 C C . GLN A 1 82 ? 9.378 9.594 1.308 1.00 96.50 82 GLN A C 1
ATOM 625 O O . GLN A 1 82 ? 8.149 9.491 1.340 1.00 96.50 82 GLN A O 1
ATOM 630 N N . GLU A 1 83 ? 9.996 10.681 1.765 1.00 97.44 83 GLU A N 1
ATOM 631 C CA . GLU A 1 83 ? 9.261 11.903 2.096 1.00 97.44 83 GLU A CA 1
ATOM 632 C C . GLU A 1 83 ? 8.869 12.636 0.805 1.00 97.44 83 GLU A C 1
ATOM 634 O O . GLU A 1 83 ? 9.726 12.953 -0.015 1.00 97.44 83 GLU A O 1
ATOM 639 N N . ARG A 1 84 ? 7.574 12.896 0.605 1.00 95.81 84 ARG A N 1
ATOM 640 C CA . ARG A 1 84 ? 7.029 13.510 -0.613 1.00 95.81 84 ARG A CA 1
ATOM 641 C C . ARG A 1 84 ? 6.368 14.848 -0.347 1.00 95.81 84 ARG A C 1
ATOM 643 O O . ARG A 1 84 ? 5.728 15.049 0.683 1.00 95.81 84 ARG A O 1
ATOM 650 N N . ILE A 1 85 ? 6.436 15.733 -1.334 1.00 95.31 85 ILE A N 1
ATOM 651 C CA . ILE A 1 85 ? 5.772 17.033 -1.324 1.00 95.31 85 ILE A CA 1
ATOM 652 C C . ILE A 1 85 ? 4.287 16.832 -1.651 1.00 95.31 85 ILE A C 1
ATOM 654 O O . ILE A 1 85 ? 3.905 16.183 -2.637 1.00 95.31 85 ILE A O 1
ATOM 658 N N . ASN A 1 86 ? 3.410 17.402 -0.827 1.00 90.25 86 ASN A N 1
ATOM 659 C CA . ASN A 1 86 ? 1.976 17.341 -1.064 1.00 90.25 86 ASN A CA 1
ATOM 660 C C . ASN A 1 86 ? 1.605 18.225 -2.267 1.00 90.25 86 ASN A C 1
ATOM 662 O O . ASN A 1 86 ? 1.857 19.425 -2.285 1.00 90.25 86 ASN A O 1
ATOM 666 N N . ALA A 1 87 ? 0.972 17.629 -3.281 1.00 86.62 87 ALA A N 1
ATOM 667 C CA . ALA A 1 87 ? 0.595 18.342 -4.501 1.00 86.62 87 ALA A CA 1
ATOM 668 C C . ALA A 1 87 ? -0.494 19.408 -4.273 1.00 86.62 87 ALA A C 1
ATOM 670 O O . ALA A 1 87 ? -0.567 20.368 -5.032 1.00 86.62 87 ALA A O 1
ATOM 671 N N . LYS A 1 88 ? -1.331 19.247 -3.238 1.00 86.25 88 LYS A N 1
ATOM 672 C CA . LYS A 1 88 ? -2.400 20.195 -2.885 1.00 86.25 88 LYS A CA 1
ATOM 673 C C . LYS A 1 88 ? -1.910 21.337 -1.988 1.00 86.25 88 LYS A C 1
ATOM 675 O O . LYS A 1 88 ? -2.513 22.403 -1.988 1.00 86.25 88 LYS A O 1
ATOM 680 N N . ASP A 1 89 ? -0.843 21.117 -1.221 1.00 89.62 89 ASP A N 1
ATOM 681 C CA . ASP A 1 89 ? -0.200 22.129 -0.372 1.00 89.62 89 ASP A CA 1
ATOM 682 C C . ASP A 1 89 ? 1.306 21.872 -0.353 1.00 89.62 89 ASP A C 1
ATOM 684 O O . ASP A 1 89 ? 1.803 21.103 0.467 1.00 89.62 89 ASP A O 1
ATOM 688 N N . THR A 1 90 ? 2.040 22.517 -1.258 1.00 88.81 90 THR A N 1
ATOM 689 C CA . THR A 1 90 ? 3.481 22.283 -1.465 1.00 88.81 90 THR A CA 1
ATOM 690 C C . THR A 1 90 ? 4.352 22.653 -0.265 1.00 88.81 90 THR A C 1
ATOM 692 O O . THR A 1 90 ? 5.536 22.330 -0.242 1.00 88.81 90 THR A O 1
ATOM 695 N N . ARG A 1 91 ? 3.778 23.303 0.755 1.00 90.31 91 ARG A N 1
ATOM 696 C CA . ARG A 1 91 ? 4.438 23.593 2.038 1.00 90.31 91 ARG A CA 1
ATOM 697 C C . ARG A 1 91 ? 4.402 22.413 3.004 1.00 90.31 91 ARG A C 1
ATOM 699 O O . ARG A 1 91 ? 5.052 22.462 4.044 1.00 90.31 91 ARG A O 1
ATOM 706 N N . ARG A 1 92 ? 3.601 21.388 2.709 1.00 92.31 92 ARG A N 1
ATOM 707 C CA . ARG A 1 92 ? 3.474 20.182 3.523 1.00 92.31 92 ARG A CA 1
ATOM 708 C C . ARG A 1 92 ? 4.141 19.016 2.822 1.00 92.31 92 ARG A C 1
ATOM 710 O O . ARG A 1 92 ? 4.003 18.840 1.610 1.00 92.31 92 ARG A O 1
ATOM 717 N N . THR A 1 93 ? 4.780 18.173 3.617 1.00 94.81 93 THR A N 1
ATOM 718 C CA . THR A 1 93 ? 5.245 16.864 3.181 1.00 94.81 93 THR A CA 1
ATOM 719 C C . THR A 1 93 ? 4.414 15.764 3.829 1.00 94.81 93 THR A C 1
ATOM 721 O O . THR A 1 93 ? 3.686 15.982 4.801 1.00 94.81 93 THR A O 1
ATOM 724 N N . TYR A 1 94 ? 4.462 14.584 3.234 1.00 95.38 94 TYR A N 1
ATOM 725 C CA . TYR A 1 94 ? 3.917 13.358 3.795 1.00 95.38 94 TYR A CA 1
ATOM 726 C C . TYR A 1 94 ? 4.912 12.229 3.557 1.00 95.38 94 TYR A C 1
ATOM 728 O O . TYR A 1 94 ? 5.786 12.319 2.696 1.00 95.38 94 TYR A O 1
ATOM 736 N N . GLN A 1 95 ? 4.790 11.165 4.332 1.00 96.69 95 GLN A N 1
ATOM 737 C CA . GLN A 1 95 ? 5.679 10.020 4.251 1.00 96.69 95 GLN A CA 1
ATOM 738 C C . GLN A 1 95 ? 5.000 8.946 3.411 1.00 96.69 95 GLN A C 1
ATOM 740 O O . GLN A 1 95 ? 3.892 8.509 3.725 1.00 96.69 95 GLN A O 1
ATOM 745 N N . MET A 1 96 ? 5.650 8.549 2.328 1.00 96.31 96 MET A N 1
ATOM 746 C CA . MET A 1 96 ? 5.156 7.552 1.394 1.00 96.31 96 MET A CA 1
ATOM 747 C C . MET A 1 96 ? 5.940 6.263 1.597 1.00 96.31 96 MET A C 1
ATOM 749 O O . MET A 1 96 ? 7.162 6.280 1.501 1.00 96.31 96 MET A O 1
ATOM 753 N N . CYS A 1 97 ? 5.245 5.164 1.876 1.00 96.88 97 CYS A N 1
ATOM 754 C CA . CYS A 1 97 ? 5.826 3.824 1.876 1.00 96.88 97 CYS A CA 1
ATOM 755 C C . CYS A 1 97 ? 5.225 3.050 0.706 1.00 96.88 97 CYS A C 1
ATOM 757 O O . CYS A 1 97 ? 4.005 2.900 0.652 1.00 96.88 97 CYS A O 1
ATOM 759 N N . ARG A 1 98 ? 6.048 2.585 -0.233 1.00 95.75 98 ARG A N 1
ATOM 760 C CA . ARG A 1 98 ? 5.590 1.847 -1.413 1.00 95.75 98 ARG A CA 1
ATOM 761 C C . ARG A 1 98 ? 6.215 0.475 -1.453 1.00 95.75 98 ARG A C 1
ATOM 763 O O . ARG A 1 98 ? 7.426 0.347 -1.337 1.00 95.75 98 ARG A O 1
ATOM 770 N N . PHE A 1 99 ? 5.364 -0.500 -1.714 1.00 95.50 99 PHE A N 1
ATOM 771 C CA . PHE A 1 99 ? 5.717 -1.884 -1.951 1.00 95.50 99 PHE A CA 1
ATOM 772 C C . PHE A 1 99 ? 5.312 -2.223 -3.379 1.00 95.50 99 PHE A C 1
ATOM 774 O O . PHE A 1 99 ? 4.221 -1.849 -3.825 1.00 95.50 99 PHE A O 1
ATOM 781 N N . VAL A 1 100 ? 6.212 -2.860 -4.119 1.00 92.88 100 VAL A N 1
ATOM 782 C CA . VAL A 1 100 ? 6.005 -3.205 -5.525 1.00 92.88 100 VAL A CA 1
ATOM 783 C C . VAL A 1 100 ? 6.015 -4.709 -5.662 1.00 92.88 100 VAL A C 1
ATOM 785 O O . VAL A 1 100 ? 6.975 -5.372 -5.278 1.00 92.88 100 VAL A O 1
ATOM 788 N N . PHE A 1 101 ? 4.949 -5.216 -6.255 1.00 93.44 101 PHE A N 1
ATOM 789 C CA . PHE A 1 101 ? 4.773 -6.602 -6.605 1.00 93.44 101 PHE A CA 1
ATOM 790 C C . PHE A 1 101 ? 4.782 -6.733 -8.123 1.00 93.44 101 PHE A C 1
ATOM 792 O O . PHE A 1 101 ? 4.131 -5.955 -8.825 1.00 93.44 101 PHE A O 1
ATOM 799 N N . LEU A 1 102 ? 5.501 -7.725 -8.629 1.00 91.31 102 LEU A N 1
ATOM 800 C CA . LEU A 1 102 ? 5.522 -8.075 -10.045 1.00 91.31 102 LEU A CA 1
ATOM 801 C C . LEU A 1 102 ? 4.979 -9.480 -10.235 1.00 91.31 102 LEU A C 1
ATOM 803 O O . LEU A 1 102 ? 5.086 -10.313 -9.336 1.00 91.31 102 LEU A O 1
ATOM 807 N N . ARG A 1 103 ? 4.407 -9.745 -11.405 1.00 89.81 103 ARG A N 1
ATOM 808 C CA . ARG A 1 103 ? 3.992 -11.099 -11.764 1.00 89.81 103 ARG A CA 1
ATOM 809 C C . ARG A 1 103 ? 5.216 -12.026 -11.801 1.00 89.81 103 ARG A C 1
ATOM 811 O O . ARG A 1 103 ? 6.294 -11.619 -12.234 1.00 89.81 103 ARG A O 1
ATOM 818 N N . ARG A 1 104 ? 5.066 -13.247 -11.279 1.00 87.75 104 ARG A N 1
ATOM 819 C CA . ARG A 1 104 ? 6.165 -14.202 -11.044 1.00 87.75 104 ARG A CA 1
ATOM 820 C C . ARG A 1 104 ? 6.964 -14.520 -12.309 1.00 87.75 104 ARG A C 1
ATOM 822 O O . ARG A 1 104 ? 8.188 -14.555 -12.252 1.00 87.75 104 ARG A O 1
ATOM 829 N N . ASP A 1 105 ? 6.270 -14.682 -13.429 1.00 83.94 105 ASP A N 1
ATOM 830 C CA . ASP A 1 105 ? 6.841 -14.936 -14.756 1.00 83.94 105 ASP A CA 1
ATOM 831 C C . ASP A 1 105 ? 7.830 -13.851 -15.214 1.00 83.94 105 ASP A C 1
ATOM 833 O O . ASP A 1 105 ? 8.773 -14.145 -15.942 1.00 83.94 105 ASP A O 1
ATOM 837 N N . ALA A 1 106 ? 7.664 -12.611 -14.753 1.00 79.19 106 ALA A N 1
ATOM 838 C CA . ALA A 1 106 ? 8.525 -11.489 -15.111 1.00 79.19 106 ALA A CA 1
ATOM 839 C C . ALA A 1 106 ? 9.738 -11.291 -14.185 1.00 79.19 106 ALA A C 1
ATOM 841 O O . ALA A 1 106 ? 10.525 -10.369 -14.394 1.00 79.19 106 ALA A O 1
ATOM 842 N N . VAL A 1 107 ? 9.877 -12.100 -13.129 1.00 79.62 107 VAL A N 1
ATOM 843 C CA . VAL A 1 107 ? 10.944 -11.946 -12.118 1.00 79.62 107 VAL A CA 1
ATOM 844 C C . VAL A 1 107 ? 11.700 -13.236 -11.826 1.00 79.62 107 VAL A C 1
ATOM 846 O O . VAL A 1 107 ? 12.526 -13.265 -10.914 1.00 79.62 107 VAL A O 1
ATOM 849 N N . GLU A 1 108 ? 11.447 -14.288 -12.604 1.00 74.62 108 GLU A N 1
ATOM 850 C CA . GLU A 1 108 ? 12.105 -15.593 -12.485 1.00 74.62 108 GLU A CA 1
ATOM 851 C C . GLU A 1 108 ? 13.641 -15.446 -12.494 1.00 74.62 108 GLU A C 1
ATOM 853 O O . GLU A 1 108 ? 14.333 -16.035 -11.664 1.00 74.62 108 GLU A O 1
ATOM 858 N N . GLU A 1 109 ? 14.168 -14.574 -13.360 1.00 69.31 109 GLU A N 1
ATOM 859 C CA . GLU A 1 109 ? 15.607 -14.306 -13.502 1.00 69.31 109 GLU A CA 1
ATOM 860 C C . GLU A 1 109 ? 16.185 -13.407 -12.392 1.00 69.31 109 GLU A C 1
ATOM 862 O O . GLU A 1 109 ? 17.391 -13.402 -12.161 1.00 69.31 109 GLU A O 1
ATOM 867 N N . LEU A 1 110 ? 15.336 -12.677 -11.659 1.00 69.38 110 LEU A N 1
ATOM 868 C CA . LEU A 1 110 ? 15.740 -11.780 -10.566 1.00 69.38 110 LEU A CA 1
ATOM 869 C C . LEU A 1 110 ? 15.701 -12.461 -9.191 1.00 69.38 110 LEU A C 1
ATOM 871 O O . LEU A 1 110 ? 16.022 -11.839 -8.178 1.00 69.38 110 LEU A O 1
ATOM 875 N N . ARG A 1 111 ? 15.308 -13.739 -9.130 1.00 67.62 111 ARG A N 1
ATOM 876 C CA . ARG A 1 111 ? 15.029 -14.468 -7.885 1.00 67.62 111 ARG A CA 1
ATOM 877 C C . ARG A 1 111 ? 16.175 -14.423 -6.870 1.00 67.62 111 ARG A C 1
ATOM 879 O O . ARG A 1 111 ? 15.910 -14.277 -5.677 1.00 67.62 111 ARG A O 1
ATOM 886 N N . ASP A 1 112 ? 17.417 -14.513 -7.337 1.00 66.75 112 ASP A N 1
ATOM 887 C CA . ASP A 1 112 ? 18.604 -14.509 -6.476 1.00 66.75 112 ASP A CA 1
ATOM 888 C C . ASP A 1 112 ? 18.987 -13.091 -6.006 1.00 66.75 112 ASP A C 1
ATOM 890 O O . ASP A 1 112 ? 19.453 -12.917 -4.877 1.00 66.75 112 ASP A O 1
ATOM 894 N N . GLU A 1 113 ? 18.730 -12.058 -6.821 1.00 66.94 113 GLU A N 1
ATOM 895 C CA . GLU A 1 113 ? 18.957 -10.647 -6.459 1.00 66.94 113 GLU A CA 1
ATOM 896 C C . GLU A 1 113 ? 17.937 -10.144 -5.425 1.00 66.94 113 GLU A C 1
ATOM 898 O O . GLU A 1 113 ? 18.245 -9.288 -4.593 1.00 66.94 113 GLU A O 1
ATOM 903 N N . LEU A 1 114 ? 16.733 -10.718 -5.435 1.00 65.56 114 LEU A N 1
ATOM 904 C CA . LEU A 1 114 ? 15.620 -10.360 -4.556 1.00 65.56 114 LEU A CA 1
ATOM 905 C C . LEU A 1 114 ? 15.720 -10.943 -3.133 1.00 65.56 114 LEU A C 1
ATOM 907 O O . LEU A 1 114 ? 14.758 -10.813 -2.389 1.00 65.56 114 LEU A O 1
ATOM 911 N N . GLY A 1 115 ? 16.838 -11.576 -2.751 1.00 63.53 115 GLY A N 1
ATOM 912 C CA . GLY A 1 115 ? 17.025 -12.429 -1.561 1.00 63.53 115 GLY A CA 1
ATOM 913 C C . GLY A 1 115 ? 16.599 -11.898 -0.171 1.00 63.53 115 GLY A C 1
ATOM 914 O O . GLY A 1 115 ? 15.467 -11.499 0.077 1.00 63.53 115 GLY A O 1
ATOM 915 N N . SER A 1 116 ? 17.479 -11.996 0.833 1.00 59.84 116 SER A N 1
ATOM 916 C CA . SER A 1 116 ? 17.124 -11.867 2.269 1.00 59.84 116 SER A CA 1
ATOM 917 C C . SER A 1 116 ? 16.438 -10.549 2.679 1.00 59.84 116 SER A C 1
ATOM 919 O O . SER A 1 116 ? 15.739 -10.507 3.695 1.00 59.84 116 SER A O 1
ATOM 921 N N . THR A 1 117 ? 16.590 -9.485 1.887 1.00 66.50 117 THR A N 1
ATOM 922 C CA . THR A 1 117 ? 15.882 -8.208 2.054 1.00 66.50 117 THR A CA 1
ATOM 923 C C . THR A 1 117 ? 14.372 -8.354 1.835 1.00 66.50 117 THR A C 1
ATOM 925 O O . THR A 1 117 ? 13.600 -7.774 2.597 1.00 66.50 117 THR A O 1
ATOM 928 N N . ARG A 1 118 ? 13.925 -9.183 0.880 1.00 77.94 118 ARG A N 1
ATOM 929 C CA . ARG A 1 118 ? 12.496 -9.415 0.617 1.00 77.94 118 ARG A CA 1
ATOM 930 C C . ARG A 1 118 ? 11.790 -10.042 1.809 1.00 77.94 118 ARG A C 1
ATOM 932 O O . ARG A 1 118 ? 10.699 -9.598 2.144 1.00 77.94 118 ARG A O 1
ATOM 939 N N . ALA A 1 119 ? 12.396 -11.031 2.467 1.00 79.31 119 ALA A N 1
ATOM 940 C CA . ALA A 1 119 ? 11.767 -11.716 3.600 1.00 79.31 119 ALA A CA 1
ATOM 941 C C . ALA A 1 119 ? 11.430 -10.735 4.737 1.00 79.31 119 ALA A C 1
ATOM 943 O O . ALA A 1 119 ? 10.296 -10.699 5.203 1.00 79.31 119 ALA A O 1
ATOM 944 N N . LYS A 1 120 ? 12.381 -9.863 5.100 1.00 82.19 120 LYS A N 1
ATOM 945 C CA . LYS A 1 120 ? 12.177 -8.830 6.130 1.00 82.19 120 LYS A CA 1
ATOM 946 C C . LYS A 1 120 ? 11.112 -7.806 5.738 1.00 82.19 120 LYS A C 1
ATOM 948 O O . LYS A 1 120 ? 10.309 -7.410 6.575 1.00 82.19 120 LYS A O 1
ATOM 953 N N . ILE A 1 121 ? 11.114 -7.365 4.478 1.00 86.50 121 ILE A N 1
ATOM 954 C CA . ILE A 1 121 ? 10.112 -6.412 3.980 1.00 86.50 121 ILE A CA 1
ATOM 955 C C . ILE A 1 121 ? 8.725 -7.069 3.943 1.00 86.50 121 ILE A C 1
ATOM 957 O O . ILE A 1 121 ? 7.751 -6.412 4.288 1.00 86.50 121 ILE A O 1
ATOM 961 N N . THR A 1 122 ? 8.634 -8.349 3.574 1.00 89.31 122 THR A N 1
ATOM 962 C CA . THR A 1 122 ? 7.368 -9.103 3.525 1.00 89.31 122 THR A CA 1
ATOM 963 C C . THR A 1 122 ? 6.773 -9.250 4.923 1.00 89.31 122 THR A C 1
ATOM 965 O O . THR A 1 122 ? 5.618 -8.891 5.129 1.00 89.31 122 THR A O 1
ATOM 968 N N . GLU A 1 123 ? 7.575 -9.686 5.899 1.00 88.56 123 GLU A N 1
ATOM 969 C CA . GLU A 1 123 ? 7.157 -9.803 7.302 1.00 88.56 123 GLU A CA 1
ATOM 970 C C . GLU A 1 123 ? 6.682 -8.452 7.858 1.00 88.56 123 GLU A C 1
ATOM 972 O O . GLU A 1 123 ? 5.565 -8.332 8.363 1.00 88.56 123 GLU A O 1
ATOM 977 N N . GLY A 1 124 ? 7.483 -7.398 7.676 1.00 91.31 124 GLY A N 1
ATOM 978 C CA . GLY A 1 124 ? 7.123 -6.058 8.132 1.00 91.31 124 GLY A CA 1
ATOM 979 C C . GLY A 1 124 ? 5.888 -5.478 7.428 1.00 91.31 124 GLY A C 1
ATOM 980 O O . GLY A 1 124 ? 5.096 -4.764 8.049 1.00 91.31 124 GLY A O 1
ATOM 981 N N . LEU A 1 125 ? 5.692 -5.778 6.140 1.00 95.25 125 LEU A N 1
ATOM 982 C CA . LEU A 1 125 ? 4.486 -5.399 5.406 1.00 95.25 125 LEU A CA 1
ATOM 983 C C . LEU A 1 125 ? 3.251 -6.113 5.970 1.00 95.25 125 LEU A C 1
ATOM 985 O O . LEU A 1 125 ? 2.227 -5.461 6.167 1.00 95.25 125 LEU A O 1
ATOM 989 N N . GLY A 1 126 ? 3.358 -7.406 6.286 1.00 94.44 126 GLY A N 1
ATOM 990 C CA . GLY A 1 126 ? 2.299 -8.161 6.957 1.00 94.44 126 GLY A CA 1
ATOM 991 C C . GLY A 1 126 ? 1.885 -7.510 8.279 1.00 94.44 126 GLY A C 1
ATOM 992 O O . GLY A 1 126 ? 0.707 -7.218 8.487 1.00 94.44 126 GLY A O 1
ATOM 993 N N . GLU A 1 127 ? 2.849 -7.157 9.135 1.00 91.56 127 GLU A N 1
ATOM 994 C CA . GLU A 1 127 ? 2.565 -6.423 10.378 1.00 91.56 127 GLU A CA 1
ATOM 995 C C . GLU A 1 127 ? 1.856 -5.083 10.118 1.00 91.56 127 GLU A C 1
ATOM 997 O O . GLU A 1 127 ? 0.877 -4.742 10.789 1.00 91.56 127 GLU A O 1
ATOM 1002 N N . LEU A 1 128 ? 2.312 -4.316 9.122 1.00 93.38 128 LEU A N 1
ATOM 1003 C CA . LEU A 1 128 ? 1.702 -3.033 8.766 1.00 93.38 128 LEU A CA 1
ATOM 1004 C C . LEU A 1 128 ? 0.233 -3.188 8.331 1.00 93.38 128 LEU A C 1
ATOM 1006 O O . LEU A 1 128 ? -0.597 -2.331 8.660 1.00 93.38 128 LEU A O 1
ATOM 1010 N N . CYS A 1 129 ? -0.080 -4.271 7.622 1.00 95.69 129 CYS A N 1
ATOM 1011 C CA . CYS A 1 129 ? -1.425 -4.618 7.174 1.00 95.69 129 CYS A CA 1
ATOM 1012 C C . CYS A 1 129 ? -2.346 -5.085 8.315 1.00 95.69 129 CYS A C 1
ATOM 1014 O O . CYS A 1 129 ? -3.549 -4.835 8.254 1.00 95.69 129 CYS A O 1
ATOM 1016 N N . LEU A 1 130 ? -1.802 -5.716 9.362 1.00 94.25 130 LEU A N 1
ATOM 1017 C CA . LEU A 1 130 ? -2.574 -6.289 10.476 1.00 94.25 130 LEU A CA 1
ATOM 1018 C C . LEU A 1 130 ? -2.927 -5.283 11.584 1.00 94.25 130 LEU A C 1
ATOM 1020 O O . LEU A 1 130 ? -3.936 -5.430 12.271 1.00 94.25 130 LEU A O 1
ATOM 1024 N N . LEU A 1 131 ? -2.096 -4.261 11.800 1.00 93.19 131 LEU A N 1
ATOM 1025 C CA . LEU A 1 131 ? -2.192 -3.401 12.992 1.00 93.19 131 LEU A CA 1
ATOM 1026 C C . LEU A 1 131 ? -3.160 -2.214 12.858 1.00 93.19 131 LEU A C 1
ATOM 1028 O O . LEU A 1 131 ? -3.365 -1.456 13.817 1.00 93.19 131 LEU A O 1
ATOM 1032 N N . ALA A 1 132 ? -3.722 -1.994 11.675 1.00 95.12 132 ALA A N 1
ATOM 1033 C CA . ALA A 1 132 ? -4.586 -0.860 11.390 1.00 95.12 132 ALA A CA 1
ATOM 1034 C C . ALA A 1 132 ? -5.566 -1.182 10.264 1.00 95.12 132 ALA A C 1
ATOM 1036 O O . ALA A 1 132 ? -5.289 -2.004 9.398 1.00 95.12 132 ALA A O 1
ATOM 1037 N N . MET A 1 133 ? -6.674 -0.452 10.243 1.00 96.50 133 MET A N 1
ATOM 1038 C CA . MET A 1 133 ? -7.530 -0.365 9.069 1.00 96.50 133 MET A CA 1
ATOM 1039 C C . MET A 1 133 ? -7.267 0.932 8.314 1.00 96.50 133 MET A C 1
ATOM 1041 O O . MET A 1 133 ? -6.762 1.917 8.868 1.00 96.50 133 MET A O 1
ATOM 1045 N N . TRP A 1 134 ? -7.602 0.914 7.030 1.00 97.62 134 TRP A N 1
ATOM 1046 C CA . TRP A 1 134 ? -7.207 1.949 6.096 1.00 97.62 134 TRP A CA 1
ATOM 1047 C C . TRP A 1 134 ? -8.374 2.463 5.265 1.00 97.62 134 TRP A C 1
ATOM 1049 O O . TRP A 1 134 ? -9.340 1.749 4.994 1.00 97.62 134 TRP A O 1
ATOM 1059 N N . ARG A 1 135 ? -8.251 3.711 4.815 1.00 98.00 135 ARG A N 1
ATOM 1060 C CA . ARG A 1 135 ? -8.973 4.190 3.637 1.00 98.00 135 ARG A CA 1
ATOM 1061 C C . ARG A 1 135 ? -8.255 3.693 2.390 1.00 98.00 135 ARG A C 1
ATOM 1063 O O . ARG A 1 135 ? -7.114 4.100 2.164 1.00 98.00 135 ARG A O 1
ATOM 1070 N N . VAL A 1 136 ? -8.912 2.852 1.602 1.00 98.12 136 VAL A N 1
ATOM 1071 C CA . VAL A 1 136 ? -8.349 2.241 0.393 1.00 98.12 136 VAL A CA 1
ATOM 1072 C C . VAL A 1 136 ? -8.942 2.880 -0.856 1.00 98.12 136 VAL A C 1
ATOM 1074 O O . VAL A 1 136 ? -10.132 3.184 -0.907 1.00 98.12 136 VAL A O 1
ATOM 1077 N N . ARG A 1 137 ? -8.106 3.067 -1.877 1.00 97.50 137 ARG A N 1
ATOM 1078 C CA . ARG A 1 137 ? -8.505 3.448 -3.237 1.00 97.50 137 ARG A CA 1
ATOM 1079 C C . ARG A 1 137 ? -7.617 2.725 -4.239 1.00 97.50 137 ARG A C 1
ATOM 1081 O O . ARG A 1 137 ? -6.404 2.697 -4.037 1.00 97.50 137 ARG A O 1
ATOM 1088 N N . ALA A 1 138 ? -8.180 2.186 -5.316 1.00 97.31 138 ALA A N 1
ATOM 1089 C CA . ALA A 1 138 ? -7.405 1.449 -6.314 1.00 97.31 138 ALA A CA 1
ATOM 1090 C C . ALA A 1 138 ? -7.639 1.956 -7.735 1.00 97.31 138 ALA A C 1
ATOM 1092 O O . ALA A 1 138 ? -8.754 2.330 -8.103 1.00 97.31 138 ALA A O 1
ATOM 1093 N N . PHE A 1 139 ? -6.575 1.916 -8.531 1.00 95.56 139 PHE A N 1
ATOM 1094 C CA . PHE A 1 139 ? -6.573 2.341 -9.924 1.00 95.56 139 PHE A CA 1
ATOM 1095 C C . PHE A 1 139 ? -5.903 1.309 -10.817 1.00 95.56 139 PHE A C 1
ATOM 1097 O O . PHE A 1 139 ? -4.871 0.752 -10.437 1.00 95.56 139 PHE A O 1
ATOM 1104 N N . LEU A 1 140 ? -6.418 1.151 -12.030 1.00 94.50 140 LEU A N 1
ATOM 1105 C CA . LEU A 1 140 ? -5.740 0.463 -13.118 1.00 94.50 140 LEU A CA 1
ATOM 1106 C C . LEU A 1 140 ? -5.095 1.506 -14.031 1.00 94.50 140 LEU A C 1
ATOM 1108 O O . LEU A 1 140 ? -5.758 2.422 -14.507 1.00 94.50 140 LEU A O 1
ATOM 1112 N N . ASN A 1 141 ? -3.786 1.409 -14.242 1.00 91.12 141 ASN A N 1
ATOM 1113 C CA . ASN A 1 141 ? -3.026 2.396 -15.008 1.00 91.12 141 ASN A CA 1
ATOM 1114 C C . ASN A 1 141 ? -2.281 1.707 -16.147 1.00 91.12 141 ASN A C 1
ATOM 1116 O O . ASN A 1 141 ? -1.750 0.619 -15.924 1.00 91.12 141 ASN A O 1
ATOM 1120 N N . PRO A 1 142 ? -2.140 2.338 -17.321 1.00 88.38 142 PRO A N 1
ATOM 1121 C CA . PRO A 1 142 ? -1.204 1.853 -18.324 1.00 88.38 142 PRO A CA 1
ATOM 1122 C C . PRO A 1 142 ? 0.228 1.842 -17.772 1.00 88.38 142 PRO A C 1
ATOM 1124 O O . PRO A 1 142 ? 0.659 2.780 -17.090 1.00 88.38 142 PRO A O 1
ATOM 1127 N N . LEU A 1 143 ? 0.981 0.787 -18.073 1.00 83.62 143 LEU A N 1
ATOM 1128 C CA . LEU A 1 143 ? 2.392 0.662 -17.732 1.00 83.62 143 LEU A CA 1
ATOM 1129 C C . LEU A 1 143 ? 3.244 1.090 -18.934 1.00 83.62 143 LEU A C 1
ATOM 1131 O O . LEU A 1 143 ? 3.223 0.473 -19.995 1.00 83.62 143 LEU A O 1
ATOM 1135 N N . PHE A 1 144 ? 4.029 2.156 -18.768 1.00 73.19 144 PHE A N 1
ATOM 1136 C CA . PHE A 1 144 ? 4.869 2.702 -19.838 1.00 73.19 144 PHE A CA 1
ATOM 1137 C C . PHE A 1 144 ? 6.336 2.263 -19.713 1.00 73.19 144 PHE A C 1
ATOM 1139 O O . PHE A 1 144 ? 6.882 2.164 -18.604 1.00 73.19 144 PHE A O 1
ATOM 1146 N N . LYS A 1 145 ? 7.000 2.065 -20.864 1.00 59.66 145 LYS A N 1
ATOM 1147 C CA . LYS A 1 145 ? 8.455 1.843 -20.951 1.00 59.66 145 LYS A CA 1
ATOM 1148 C C . LYS A 1 145 ? 9.194 3.055 -20.370 1.00 59.66 145 LYS A C 1
ATOM 1150 O O . LYS A 1 145 ? 8.919 4.188 -20.755 1.00 59.66 145 LYS A O 1
ATOM 1155 N N . GLY A 1 146 ? 10.114 2.818 -19.432 1.00 57.25 146 GLY A N 1
ATOM 1156 C CA . GLY A 1 146 ? 10.818 3.876 -18.688 1.00 57.25 146 GLY A CA 1
ATOM 1157 C C . GLY A 1 146 ? 10.216 4.213 -17.318 1.00 57.25 146 GLY A C 1
ATOM 1158 O O . GLY A 1 146 ? 10.750 5.064 -16.608 1.00 57.25 146 GLY A O 1
ATOM 1159 N N . SER A 1 147 ? 9.144 3.528 -16.904 1.00 58.66 147 SER A N 1
ATOM 1160 C CA . SER A 1 147 ? 8.851 3.358 -15.474 1.00 58.66 147 SER A CA 1
ATOM 1161 C C . SER A 1 147 ? 9.993 2.575 -14.792 1.00 58.66 147 SER A C 1
ATOM 1163 O O . SER A 1 147 ? 10.846 2.023 -15.482 1.00 58.66 147 SER A O 1
ATOM 1165 N N . VAL A 1 148 ? 10.040 2.547 -13.450 1.00 53.81 148 VAL A N 1
ATOM 1166 C CA . VAL A 1 148 ? 11.113 1.982 -12.575 1.00 53.81 148 VAL A CA 1
ATOM 1167 C C . VAL A 1 148 ? 11.609 0.565 -12.956 1.00 53.81 148 VAL A C 1
ATOM 1169 O O . VAL A 1 148 ? 12.630 0.100 -12.465 1.00 53.81 148 VAL A O 1
ATOM 1172 N N . LEU A 1 149 ? 10.940 -0.104 -13.887 1.00 62.81 149 LEU A N 1
ATOM 1173 C CA . LEU A 1 149 ? 11.143 -1.476 -14.332 1.00 62.81 149 LEU A CA 1
ATOM 1174 C C . LEU A 1 149 ? 12.011 -1.587 -15.595 1.00 62.81 149 LEU A C 1
ATOM 1176 O O . LEU A 1 149 ? 11.797 -2.467 -16.425 1.00 62.81 149 LEU A O 1
ATOM 1180 N N . SER A 1 150 ? 13.012 -0.719 -15.765 1.00 57.91 150 SER A N 1
ATOM 1181 C CA . SER A 1 150 ? 13.957 -0.820 -16.895 1.00 57.91 150 SER A CA 1
ATOM 1182 C C . SER A 1 150 ? 14.743 -2.138 -16.924 1.00 57.91 150 SER A C 1
ATOM 1184 O O . SER A 1 150 ? 15.347 -2.461 -17.942 1.00 57.91 150 SER A O 1
ATOM 1186 N N . LYS A 1 151 ? 14.714 -2.894 -15.821 1.00 63.59 151 LYS A N 1
ATOM 1187 C CA . LYS A 1 151 ? 15.360 -4.197 -15.650 1.00 63.59 151 LYS A CA 1
ATOM 1188 C C . LYS A 1 151 ? 14.476 -5.403 -15.993 1.00 63.59 151 LYS A C 1
ATOM 1190 O O . LYS A 1 151 ? 14.980 -6.512 -15.920 1.00 63.59 151 LYS A O 1
ATOM 1195 N N . CYS A 1 152 ? 13.203 -5.202 -16.343 1.00 72.06 152 CYS A N 1
ATOM 1196 C CA . CYS A 1 152 ? 12.260 -6.296 -16.609 1.00 72.06 152 CYS A CA 1
ATOM 1197 C C . CYS A 1 152 ? 11.556 -6.072 -17.962 1.00 72.06 152 CYS A C 1
ATOM 1199 O O . CYS A 1 152 ? 10.377 -5.691 -17.996 1.00 72.06 152 CYS A O 1
ATOM 1201 N N . PRO A 1 153 ? 12.272 -6.189 -19.099 1.00 71.69 153 PRO A N 1
ATOM 1202 C CA . PRO A 1 153 ? 11.689 -5.986 -20.427 1.00 71.69 153 PRO A CA 1
ATOM 1203 C C . PRO A 1 153 ? 10.550 -6.970 -20.745 1.00 71.69 153 PRO A C 1
ATOM 1205 O O . PRO A 1 153 ? 9.681 -6.649 -21.558 1.00 71.69 153 PRO A O 1
ATOM 1208 N N . GLU A 1 154 ? 10.509 -8.114 -20.067 1.00 75.56 154 GLU A N 1
ATOM 1209 C CA . GLU A 1 154 ? 9.491 -9.164 -20.166 1.00 75.56 154 GLU A CA 1
ATOM 1210 C C . GLU A 1 154 ? 8.102 -8.643 -19.779 1.00 75.56 154 GLU A C 1
ATOM 1212 O O . GLU A 1 154 ? 7.103 -9.068 -20.358 1.00 75.56 154 GLU A O 1
ATOM 1217 N N . LEU A 1 155 ? 8.021 -7.643 -18.889 1.00 75.88 155 LEU A N 1
ATOM 1218 C CA . LEU A 1 155 ? 6.758 -6.991 -18.510 1.00 75.88 155 LEU A CA 1
ATOM 1219 C C . LEU A 1 155 ? 6.067 -6.292 -19.689 1.00 75.88 155 LEU A C 1
ATOM 1221 O O . LEU A 1 155 ? 4.892 -5.956 -19.598 1.00 75.88 155 LEU A O 1
ATOM 1225 N N . PHE A 1 156 ? 6.797 -6.033 -20.774 1.00 76.62 156 PHE A N 1
ATOM 1226 C CA . PHE A 1 156 ? 6.286 -5.394 -21.985 1.00 76.62 156 PHE A CA 1
ATOM 1227 C C . PHE A 1 156 ? 6.157 -6.373 -23.157 1.00 76.62 156 PHE A C 1
ATOM 1229 O O . PHE A 1 156 ? 6.012 -5.930 -24.297 1.00 76.62 156 PHE A O 1
ATOM 1236 N N . SER A 1 157 ? 6.267 -7.677 -22.894 1.00 70.44 157 SER A N 1
ATOM 1237 C CA . SER A 1 157 ? 5.986 -8.722 -23.876 1.00 70.44 157 SER A CA 1
ATOM 1238 C C . SER A 1 157 ? 4.486 -9.048 -23.911 1.00 70.44 157 SER A C 1
ATOM 1240 O O . SER A 1 157 ? 3.804 -8.968 -22.888 1.00 70.44 157 SER A O 1
ATOM 1242 N N . GLY A 1 158 ? 3.974 -9.387 -25.096 1.00 72.06 158 GLY A N 1
ATOM 1243 C CA . GLY A 1 158 ? 2.554 -9.657 -25.344 1.00 72.06 158 GLY A CA 1
ATOM 1244 C C . GLY A 1 158 ? 1.919 -8.692 -26.348 1.00 72.06 158 GLY A C 1
ATOM 1245 O O . GLY A 1 158 ? 2.521 -7.688 -26.735 1.00 72.06 158 GLY A O 1
ATOM 1246 N N . ASP A 1 159 ? 0.705 -9.030 -26.779 1.00 72.19 159 ASP A N 1
ATOM 1247 C CA . ASP A 1 159 ? -0.047 -8.273 -27.790 1.00 72.19 159 ASP A CA 1
ATOM 1248 C C . ASP A 1 159 ? -0.860 -7.112 -27.185 1.00 72.19 159 ASP A C 1
ATOM 1250 O O . ASP A 1 159 ? -1.243 -6.179 -27.895 1.00 72.19 159 ASP A O 1
ATOM 1254 N N . GLU A 1 160 ? -1.095 -7.140 -25.870 1.00 77.19 160 GLU A N 1
ATOM 1255 C CA . GLU A 1 160 ? -1.836 -6.113 -25.137 1.00 77.19 160 GLU A CA 1
ATOM 1256 C C . GLU A 1 160 ? -0.912 -5.175 -24.343 1.00 77.19 160 GLU A C 1
ATOM 1258 O O . GLU A 1 160 ? 0.150 -5.591 -23.866 1.00 77.19 160 GLU A O 1
ATOM 1263 N N . PRO A 1 161 ? -1.290 -3.891 -24.176 1.00 81.88 161 PRO A N 1
ATOM 1264 C CA . PRO A 1 161 ? -0.511 -2.957 -23.377 1.00 81.88 161 PRO A CA 1
ATOM 1265 C C . PRO A 1 161 ? -0.514 -3.399 -21.906 1.00 81.88 161 PRO A C 1
ATOM 1267 O O . PRO A 1 161 ? -1.584 -3.638 -21.344 1.00 81.88 161 PRO A O 1
ATOM 1270 N N . PRO A 1 162 ? 0.655 -3.484 -21.250 1.00 88.38 162 PRO A N 1
ATOM 1271 C CA . PRO A 1 162 ? 0.706 -3.902 -19.862 1.00 88.38 162 PRO A CA 1
ATOM 1272 C C . PRO A 1 162 ? 0.096 -2.838 -18.951 1.00 88.38 162 PRO A C 1
ATOM 1274 O O . PRO A 1 162 ? 0.192 -1.634 -19.208 1.00 88.38 162 PRO A O 1
ATOM 1277 N N . HIS A 1 163 ? -0.471 -3.289 -17.839 1.00 90.88 163 HIS A N 1
ATOM 1278 C CA . HIS A 1 163 ? -1.093 -2.453 -16.826 1.00 90.88 163 HIS A CA 1
ATOM 1279 C C . HIS A 1 163 ? -0.424 -2.601 -15.458 1.00 90.88 163 HIS A C 1
ATOM 1281 O O . HIS A 1 163 ? 0.216 -3.604 -15.125 1.00 90.88 163 HIS A O 1
ATOM 1287 N N . ALA A 1 164 ? -0.607 -1.563 -14.648 1.00 92.12 164 ALA A N 1
ATOM 1288 C CA . ALA A 1 164 ? -0.211 -1.480 -13.257 1.00 92.12 164 ALA A CA 1
ATOM 1289 C C . ALA A 1 164 ? -1.424 -1.168 -12.372 1.00 92.12 164 ALA A C 1
ATOM 1291 O O . ALA A 1 164 ? -2.048 -0.105 -12.495 1.00 92.12 164 ALA A O 1
ATOM 1292 N N . ALA A 1 165 ? -1.704 -2.053 -11.421 1.00 95.50 165 ALA A N 1
ATOM 1293 C CA . ALA A 1 165 ? -2.632 -1.785 -10.337 1.00 95.50 165 ALA A CA 1
ATOM 1294 C C . ALA A 1 165 ? -1.938 -0.927 -9.266 1.00 95.50 165 ALA A C 1
ATOM 1296 O O . ALA A 1 165 ? -0.891 -1.289 -8.725 1.00 95.50 165 ALA A O 1
ATOM 1297 N N . SER A 1 166 ? -2.512 0.230 -8.949 1.00 95.44 166 SER A N 1
ATOM 1298 C CA . SER A 1 166 ? -2.041 1.103 -7.869 1.00 95.44 166 SER A CA 1
ATOM 1299 C C . SER A 1 166 ? -3.085 1.143 -6.763 1.00 95.44 166 SER A C 1
ATOM 1301 O O . SER A 1 166 ? -4.144 1.739 -6.947 1.00 95.44 166 SER A O 1
ATOM 1303 N N . ILE A 1 167 ? -2.780 0.529 -5.622 1.00 98.00 167 ILE A N 1
ATOM 1304 C CA . ILE A 1 167 ? -3.629 0.498 -4.431 1.00 98.00 167 ILE A CA 1
ATOM 1305 C C . ILE A 1 167 ? -3.035 1.463 -3.405 1.00 98.00 167 ILE A C 1
ATOM 1307 O O . ILE A 1 167 ? -1.890 1.325 -2.974 1.00 98.00 167 ILE A O 1
ATOM 1311 N N . ASN A 1 168 ? -3.817 2.466 -3.027 1.00 97.62 168 ASN A N 1
ATOM 1312 C CA . ASN A 1 168 ? -3.413 3.526 -2.119 1.00 97.62 168 ASN A CA 1
ATOM 1313 C C . ASN A 1 168 ? -4.143 3.398 -0.785 1.00 97.62 168 ASN A C 1
ATOM 1315 O O . ASN A 1 168 ? -5.372 3.349 -0.745 1.00 97.62 168 ASN A O 1
ATOM 1319 N N . MET A 1 169 ? -3.371 3.436 0.296 1.00 97.81 169 MET A N 1
ATOM 1320 C CA . MET A 1 169 ? -3.829 3.453 1.676 1.00 97.81 169 MET A CA 1
ATOM 1321 C C . MET A 1 169 ? -3.609 4.868 2.216 1.00 97.81 169 MET A C 1
ATOM 1323 O O . MET A 1 169 ? -2.487 5.273 2.534 1.00 97.81 169 MET A O 1
ATOM 1327 N N . GLU A 1 170 ? -4.679 5.662 2.235 1.00 94.00 170 GLU A N 1
ATOM 1328 C CA . GLU A 1 170 ? -4.608 7.122 2.397 1.00 94.00 170 GLU A CA 1
ATOM 1329 C C . GLU A 1 170 ? -4.734 7.578 3.857 1.00 94.00 170 GLU A C 1
ATOM 1331 O O . GLU A 1 170 ? -4.105 8.555 4.260 1.00 94.00 170 GLU A O 1
ATOM 1336 N N . THR A 1 171 ? -5.568 6.899 4.646 1.00 93.00 171 THR A N 1
ATOM 1337 C CA . THR A 1 171 ? -5.849 7.232 6.053 1.00 93.00 171 THR A CA 1
ATOM 1338 C C . THR A 1 171 ? -5.700 5.987 6.903 1.00 93.00 171 THR A C 1
ATOM 1340 O O . THR A 1 171 ? -6.206 4.941 6.515 1.00 93.00 171 THR A O 1
ATOM 1343 N N . ARG A 1 172 ? -5.014 6.108 8.043 1.00 94.19 172 ARG A N 1
ATOM 1344 C CA . ARG A 1 172 ? -4.735 5.015 8.980 1.00 94.19 172 ARG A CA 1
ATOM 1345 C C . ARG A 1 172 ? -5.569 5.171 10.244 1.00 94.19 172 ARG A C 1
ATOM 1347 O O . ARG A 1 172 ? -5.470 6.203 10.907 1.00 94.19 172 ARG A O 1
ATOM 1354 N N . GLU A 1 173 ? -6.272 4.119 10.634 1.00 94.75 173 GLU A N 1
ATOM 1355 C CA . GLU A 1 173 ? -6.920 4.006 11.939 1.00 94.75 173 GLU A CA 1
ATOM 1356 C C . GLU A 1 173 ? -6.354 2.773 12.669 1.00 94.75 173 GLU A C 1
ATOM 1358 O O . GLU A 1 173 ? -6.616 1.642 12.256 1.00 94.75 173 GLU A O 1
ATOM 1363 N N . PRO A 1 174 ? -5.509 2.956 13.704 1.00 94.81 174 PRO A N 1
ATOM 1364 C CA . PRO A 1 174 ? -4.941 1.840 14.456 1.00 94.81 174 PRO A CA 1
ATOM 1365 C C . PRO A 1 174 ? -6.031 0.981 15.099 1.00 94.81 174 PRO A C 1
ATOM 1367 O O . PRO A 1 174 ? -7.004 1.516 15.625 1.00 94.81 174 PRO A O 1
ATOM 1370 N N . LEU A 1 175 ? -5.835 -0.337 15.110 1.00 95.69 175 LEU A N 1
ATOM 1371 C CA . LEU A 1 175 ? -6.726 -1.276 15.806 1.00 95.69 175 LEU A CA 1
ATOM 1372 C C . LEU A 1 175 ? -6.297 -1.502 17.262 1.00 95.69 175 LEU A C 1
ATOM 1374 O O . LEU A 1 175 ? -7.116 -1.845 18.115 1.00 95.69 175 LEU A O 1
ATOM 1378 N N . PHE A 1 176 ? -5.022 -1.250 17.563 1.00 95.25 176 PHE A N 1
ATOM 1379 C CA . PHE A 1 176 ? -4.407 -1.496 18.863 1.00 95.25 176 PHE A CA 1
ATOM 1380 C C . PHE A 1 176 ? -3.773 -0.227 19.433 1.00 95.25 176 PHE A C 1
ATOM 1382 O O . PHE A 1 176 ? -3.330 0.671 18.712 1.00 95.25 176 PHE A O 1
ATOM 1389 N N . ARG A 1 177 ? -3.729 -0.160 20.759 1.00 93.75 177 ARG A N 1
ATOM 1390 C CA . ARG A 1 177 ? -2.989 0.846 21.521 1.00 93.75 177 ARG A CA 1
ATOM 1391 C C . ARG A 1 177 ? -1.493 0.496 21.571 1.00 93.75 177 ARG A C 1
ATOM 1393 O O . ARG A 1 177 ? -1.123 -0.638 21.280 1.00 93.75 177 ARG A O 1
ATOM 1400 N N . PRO A 1 178 ? -0.623 1.432 22.000 1.00 89.62 178 PRO A N 1
ATOM 1401 C CA . PRO A 1 178 ? 0.809 1.155 22.160 1.00 89.62 178 PRO A CA 1
ATOM 1402 C C . PRO A 1 178 ? 1.144 0.012 23.135 1.00 89.62 178 PRO A C 1
ATOM 1404 O O . PRO A 1 178 ? 2.227 -0.551 23.049 1.00 89.62 178 PRO A O 1
ATOM 1407 N N . ASP A 1 179 ? 0.234 -0.330 24.053 1.00 93.19 179 ASP A N 1
ATOM 1408 C CA . ASP A 1 179 ? 0.357 -1.459 24.988 1.00 93.19 179 ASP A CA 1
ATOM 1409 C C . ASP A 1 179 ? -0.109 -2.804 24.389 1.00 93.19 179 ASP A C 1
ATOM 1411 O O . ASP A 1 179 ? -0.177 -3.809 25.097 1.00 93.19 179 ASP A O 1
ATOM 1415 N N . GLY A 1 180 ? -0.461 -2.825 23.098 1.00 92.19 180 GLY A N 1
ATOM 1416 C CA . GLY A 1 180 ? -0.968 -3.997 22.385 1.00 92.19 180 GLY A CA 1
ATOM 1417 C C . GLY A 1 180 ? -2.440 -4.316 22.655 1.00 92.19 180 GLY A C 1
ATOM 1418 O O . GLY A 1 180 ? -2.980 -5.234 22.042 1.00 92.19 180 GLY A O 1
ATOM 1419 N N . GLN A 1 181 ? -3.123 -3.576 23.534 1.00 96.31 181 GLN A N 1
ATOM 1420 C CA . GLN A 1 181 ? -4.537 -3.820 23.808 1.00 96.31 181 GLN A CA 1
ATOM 1421 C C . GLN A 1 181 ? -5.422 -3.280 22.674 1.00 96.31 181 GLN A C 1
ATOM 1423 O O . GLN A 1 181 ? -5.139 -2.201 22.138 1.00 96.31 181 GLN A O 1
ATOM 1428 N N . PRO A 1 182 ? -6.527 -3.965 22.325 1.00 96.25 182 PRO A N 1
ATOM 1429 C CA . PRO A 1 182 ? -7.467 -3.472 21.326 1.00 96.25 182 PRO A CA 1
ATOM 1430 C C . PRO A 1 182 ? -8.033 -2.096 21.690 1.00 96.25 182 PRO A C 1
ATOM 1432 O O . PRO A 1 182 ? -8.339 -1.790 22.850 1.00 96.25 182 PRO A O 1
ATOM 1435 N N . ILE A 1 183 ? -8.214 -1.247 20.684 1.00 96.69 183 ILE A N 1
ATOM 1436 C CA . ILE A 1 183 ? -8.942 0.007 20.848 1.00 96.69 183 ILE A CA 1
ATOM 1437 C C . ILE A 1 183 ? -10.430 -0.321 20.970 1.00 96.69 183 ILE A C 1
ATOM 1439 O O . ILE A 1 183 ? -11.017 -0.929 20.087 1.00 96.69 183 ILE A O 1
ATOM 1443 N N . MET A 1 184 ? -11.046 0.098 22.076 1.00 96.62 184 MET A N 1
ATOM 1444 C CA . MET A 1 184 ? -12.453 -0.182 22.376 1.00 96.62 184 MET A CA 1
ATOM 1445 C C . MET A 1 184 ? -13.340 1.024 22.040 1.00 96.62 184 MET A C 1
ATOM 1447 O O . MET A 1 184 ? -13.090 2.131 22.535 1.00 96.62 184 MET A O 1
ATOM 1451 N N . VAL A 1 185 ? -14.412 0.808 21.278 1.00 94.69 185 VAL A N 1
ATOM 1452 C CA . VAL A 1 185 ? -15.359 1.838 20.820 1.00 94.69 185 VAL A CA 1
ATOM 1453 C C . VAL A 1 185 ? -16.801 1.511 21.204 1.00 94.69 185 VAL A C 1
ATOM 1455 O O . VAL A 1 185 ? -17.161 0.363 21.449 1.00 94.69 185 VAL A O 1
ATOM 1458 N N . TRP A 1 186 ? -17.647 2.538 21.278 1.00 94.31 186 TRP A N 1
ATOM 1459 C CA . TRP A 1 186 ? -19.092 2.347 21.405 1.00 94.31 186 TRP A CA 1
ATOM 1460 C C . TRP A 1 186 ? -19.685 2.051 20.030 1.00 94.31 186 TRP A C 1
ATOM 1462 O O . TRP A 1 186 ? -19.446 2.822 19.098 1.00 94.31 186 TRP A O 1
ATOM 1472 N N . GLN A 1 187 ? -20.481 0.987 19.912 1.00 90.69 187 GLN A N 1
ATOM 1473 C CA . GLN A 1 187 ? -21.309 0.789 18.724 1.00 90.69 187 GLN A CA 1
ATOM 1474 C C . GLN A 1 187 ? -22.349 1.901 18.633 1.00 90.69 187 GLN A C 1
ATOM 1476 O O . GLN A 1 187 ? -22.923 2.316 19.647 1.00 90.69 187 GLN A O 1
ATOM 1481 N N . LYS A 1 188 ? -22.536 2.395 17.411 1.00 90.00 188 LYS A N 1
ATOM 1482 C CA . LYS A 1 188 ? -23.484 3.450 17.090 1.00 90.00 188 LYS A CA 1
ATOM 1483 C C . LYS A 1 188 ? -24.359 3.027 15.919 1.00 90.00 188 LYS A C 1
ATOM 1485 O O . LYS A 1 188 ? -23.869 2.318 15.040 1.00 90.00 188 LYS A O 1
ATOM 1490 N N . ASP A 1 189 ? -25.612 3.457 15.918 1.00 87.88 189 ASP A N 1
ATOM 1491 C CA . ASP A 1 189 ? -26.507 3.317 14.773 1.00 87.88 189 ASP A CA 1
ATOM 1492 C C . ASP A 1 189 ? -26.172 4.326 13.658 1.00 87.88 189 ASP A C 1
ATOM 1494 O O . ASP A 1 189 ? -25.197 5.083 13.724 1.00 87.88 189 ASP A O 1
ATOM 1498 N N . GLU A 1 190 ? -27.002 4.324 12.619 1.00 87.88 190 GLU A N 1
ATOM 1499 C CA . GLU A 1 190 ? -26.945 5.249 11.485 1.00 87.88 190 GLU A CA 1
ATOM 1500 C C . GLU A 1 190 ? -27.105 6.731 11.869 1.00 87.88 190 GLU A C 1
ATOM 1502 O O . GLU A 1 190 ? -26.592 7.599 11.164 1.00 87.88 190 GLU A O 1
ATOM 1507 N N . ASN A 1 191 ? -27.727 7.027 13.014 1.00 90.00 191 ASN A N 1
ATOM 1508 C CA . ASN A 1 191 ? -27.897 8.381 13.547 1.00 90.00 191 ASN A CA 1
ATOM 1509 C C . ASN A 1 191 ? -26.760 8.785 14.503 1.00 90.00 191 ASN A C 1
ATOM 1511 O O . ASN A 1 191 ? -26.699 9.924 14.972 1.00 90.00 191 ASN A O 1
ATOM 1515 N N . GLY A 1 192 ? -25.826 7.872 14.783 1.00 87.12 192 GLY A N 1
ATOM 1516 C CA . GLY A 1 192 ? -24.721 8.086 15.709 1.00 87.12 192 GLY A CA 1
ATOM 1517 C C . GLY A 1 192 ? -25.081 7.852 17.181 1.00 87.12 192 GLY A C 1
ATOM 1518 O O . GLY A 1 192 ? -24.249 8.149 18.052 1.00 87.12 192 GLY A O 1
ATOM 1519 N N . GLU A 1 193 ? -26.269 7.317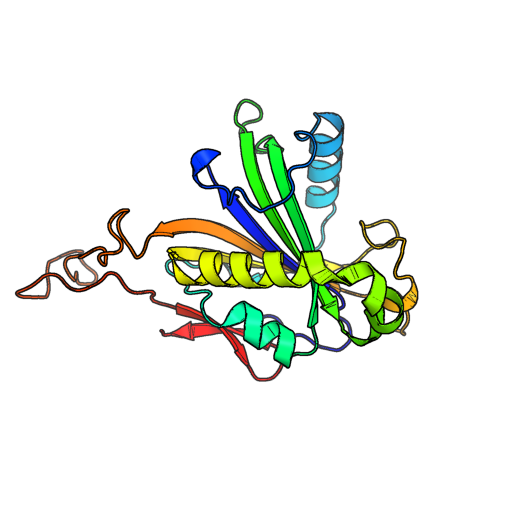 17.467 1.00 91.50 193 GLU A N 1
ATOM 1520 C CA . GLU A 1 193 ? -26.726 6.971 18.810 1.00 91.50 193 GLU A CA 1
ATOM 1521 C C . GLU A 1 193 ? -26.165 5.623 19.252 1.00 91.50 193 GLU A C 1
ATOM 1523 O O . GLU A 1 193 ? -25.959 4.711 18.459 1.00 91.50 193 GLU A O 1
ATOM 1528 N N . ARG A 1 194 ? -25.879 5.488 20.546 1.00 92.44 194 ARG A N 1
ATOM 1529 C CA . ARG A 1 194 ? -25.255 4.290 21.115 1.00 92.44 194 ARG A CA 1
ATOM 1530 C C . ARG A 1 194 ? -26.230 3.107 21.109 1.00 92.44 194 ARG A C 1
ATOM 1532 O O . ARG A 1 194 ? -27.281 3.189 21.732 1.00 92.44 194 ARG A O 1
ATOM 1539 N N . THR A 1 195 ? -25.816 1.973 20.545 1.00 89.00 195 THR A N 1
ATOM 1540 C CA . THR A 1 195 ? -26.669 0.775 20.394 1.00 89.00 195 THR A CA 1
ATOM 1541 C C . THR A 1 195 ? -26.346 -0.387 21.341 1.00 89.00 195 THR A C 1
ATOM 1543 O O . THR A 1 195 ? -27.056 -1.388 21.335 1.00 89.00 195 THR A O 1
ATOM 1546 N N . GLY A 1 196 ? -25.315 -0.278 22.191 1.00 87.38 196 GLY A N 1
ATOM 1547 C CA . GLY A 1 196 ? -24.849 -1.381 23.050 1.00 87.38 196 GLY A CA 1
ATOM 1548 C C . GLY A 1 196 ? -24.608 -1.014 24.518 1.00 87.38 196 GLY A C 1
ATOM 1549 O O . GLY A 1 196 ? -24.328 0.137 24.862 1.00 87.38 196 GLY A O 1
ATOM 1550 N N . ALA A 1 197 ? -24.676 -2.007 25.408 1.00 89.38 197 ALA A N 1
ATOM 1551 C CA . ALA A 1 197 ? -24.417 -1.835 26.843 1.00 89.38 197 ALA A CA 1
ATOM 1552 C C . ALA A 1 197 ? -22.920 -1.663 27.174 1.00 89.38 197 ALA A C 1
ATOM 1554 O O . ALA A 1 197 ? -22.584 -0.988 28.147 1.00 89.38 197 ALA A O 1
ATOM 1555 N N . GLU A 1 198 ? -22.026 -2.172 26.326 1.00 94.31 198 GLU A N 1
ATOM 1556 C CA . GLU A 1 198 ? -20.575 -2.164 26.539 1.00 94.31 198 GLU A CA 1
ATOM 1557 C C . GLU A 1 198 ? -19.817 -1.668 25.300 1.00 94.31 198 GLU A C 1
ATOM 1559 O O . GLU A 1 198 ? -20.383 -1.531 24.212 1.00 94.31 198 GLU A O 1
ATOM 1564 N N . LYS A 1 199 ? -18.531 -1.346 25.481 1.00 94.94 199 LYS A N 1
ATOM 1565 C CA . LYS A 1 199 ? -17.636 -1.063 24.355 1.00 94.94 199 LYS A CA 1
ATOM 1566 C C . LYS A 1 199 ? -17.192 -2.375 23.723 1.00 94.94 199 LYS A C 1
ATOM 1568 O O . LYS A 1 199 ? -16.907 -3.331 24.436 1.00 94.94 199 LYS A O 1
ATOM 1573 N N . VAL A 1 200 ? -17.035 -2.371 22.408 1.00 95.12 200 VAL A N 1
ATOM 1574 C CA . VAL A 1 200 ? -16.509 -3.501 21.634 1.00 95.12 200 VAL A CA 1
ATOM 1575 C C . VAL A 1 200 ? -15.154 -3.136 21.027 1.00 95.12 200 VAL A C 1
ATOM 1577 O O . VAL A 1 200 ? -14.872 -1.941 20.876 1.00 95.12 200 VAL A O 1
ATOM 1580 N N . PRO A 1 201 ? -14.303 -4.117 20.683 1.00 95.56 201 PRO A N 1
ATOM 1581 C CA . PRO A 1 201 ? -13.101 -3.847 19.908 1.00 95.56 201 PRO A CA 1
ATOM 1582 C C . PRO A 1 201 ? -13.451 -3.152 18.593 1.00 95.56 201 PRO A C 1
ATOM 1584 O O . PRO A 1 201 ? -14.445 -3.476 17.944 1.00 95.56 201 PRO A O 1
ATOM 1587 N N . LEU A 1 202 ? -12.636 -2.175 18.216 1.00 95.19 202 LEU A N 1
ATOM 1588 C CA . LEU A 1 202 ? -12.695 -1.545 16.910 1.00 95.19 202 LEU A CA 1
ATOM 1589 C C . LEU A 1 202 ? -12.423 -2.607 15.845 1.00 95.19 202 LEU A C 1
ATOM 1591 O O . LEU A 1 202 ? -11.418 -3.310 15.923 1.00 95.19 202 LEU A O 1
ATOM 1595 N N . SER A 1 203 ? -13.314 -2.714 14.864 1.00 94.25 203 SER A N 1
ATOM 1596 C CA . SER A 1 203 ? -13.196 -3.678 13.776 1.00 94.25 203 SER A CA 1
ATOM 1597 C C . SER A 1 203 ? -13.292 -2.993 12.409 1.00 94.25 203 SER A C 1
ATOM 1599 O O . SER A 1 203 ? -13.973 -1.964 12.275 1.00 94.25 203 SER A O 1
ATOM 1601 N N . PRO A 1 204 ? -12.627 -3.558 11.388 1.00 95.88 204 PRO A N 1
ATOM 1602 C CA . PRO A 1 204 ? -12.861 -3.204 9.995 1.00 95.88 204 PRO A CA 1
ATOM 1603 C C . PRO A 1 204 ? -14.329 -3.404 9.599 1.00 95.88 204 PRO A C 1
ATOM 1605 O O . PRO A 1 204 ? -15.048 -4.188 10.216 1.00 95.88 204 PRO A O 1
ATOM 1608 N N . LYS A 1 205 ? -14.768 -2.678 8.568 1.00 96.06 205 LYS A N 1
ATOM 1609 C CA . LYS A 1 205 ? -16.059 -2.907 7.896 1.00 96.06 205 LYS A CA 1
ATOM 1610 C C . LYS A 1 205 ? -15.909 -3.705 6.611 1.00 96.06 205 LYS A C 1
ATOM 1612 O O . LYS A 1 205 ? -16.844 -4.381 6.208 1.00 96.06 205 LYS A O 1
ATOM 1617 N N . HIS A 1 206 ? -14.746 -3.582 5.981 1.00 97.44 206 HIS A N 1
ATOM 1618 C CA . HIS A 1 206 ? -14.440 -4.254 4.733 1.00 97.44 206 HIS A CA 1
ATOM 1619 C C . HIS A 1 206 ? -13.083 -4.942 4.824 1.00 97.44 206 HIS A C 1
ATOM 1621 O O . HIS A 1 206 ? -12.230 -4.520 5.608 1.00 97.44 206 HIS A O 1
ATOM 1627 N N . CYS A 1 207 ? -12.859 -5.957 4.003 1.00 97.19 207 CYS A N 1
ATOM 1628 C CA . CYS A 1 207 ? -11.564 -6.586 3.790 1.00 97.19 207 CYS A CA 1
ATOM 1629 C C . CYS A 1 207 ? -11.148 -6.393 2.332 1.00 97.19 207 CYS A C 1
ATOM 1631 O O . CYS A 1 207 ? -11.941 -6.665 1.433 1.00 97.19 207 CYS A O 1
ATOM 1633 N N . LEU A 1 208 ? -9.932 -5.896 2.097 1.00 97.94 208 LEU A N 1
ATOM 1634 C CA . LEU A 1 208 ? -9.323 -5.915 0.772 1.00 97.94 208 LEU A CA 1
ATOM 1635 C C . LEU A 1 208 ? -8.646 -7.271 0.569 1.00 97.94 208 LEU A C 1
ATOM 1637 O O . LEU A 1 208 ? -7.707 -7.594 1.297 1.00 97.94 208 LEU A O 1
ATOM 1641 N N . CYS A 1 209 ? -9.100 -8.013 -0.431 1.00 97.06 209 CYS A N 1
ATOM 1642 C CA . CYS A 1 209 ? -8.609 -9.351 -0.740 1.00 97.06 209 CYS A CA 1
ATOM 1643 C C . CYS A 1 209 ? -8.461 -9.557 -2.252 1.00 97.06 209 CYS A C 1
ATOM 1645 O O . CYS A 1 209 ? -8.945 -8.742 -3.051 1.00 97.06 209 CYS A O 1
ATOM 1647 N N . VAL A 1 210 ? -7.794 -10.645 -2.638 1.00 97.44 210 VAL A N 1
ATOM 1648 C CA . VAL A 1 210 ? -7.863 -11.189 -3.999 1.00 97.44 210 VAL A CA 1
ATOM 1649 C C . VAL A 1 210 ? -8.748 -12.425 -3.986 1.00 97.44 210 VAL A C 1
ATOM 1651 O O . VAL A 1 210 ? -8.458 -13.399 -3.306 1.00 97.44 210 VAL A O 1
ATOM 1654 N N . GLU A 1 211 ? -9.818 -12.400 -4.768 1.00 95.00 211 GLU A N 1
ATOM 1655 C CA . GLU A 1 211 ? -10.715 -13.539 -4.948 1.00 95.00 211 GLU A CA 1
ATOM 1656 C C . GLU A 1 211 ? -11.079 -13.641 -6.429 1.00 95.00 211 GLU A C 1
ATOM 1658 O O . GLU A 1 211 ? -11.212 -12.622 -7.108 1.00 95.00 211 GLU A O 1
ATOM 1663 N N . ASP A 1 212 ? -11.159 -14.866 -6.952 1.00 93.31 212 ASP A N 1
ATOM 1664 C CA . ASP A 1 212 ? -11.459 -15.143 -8.364 1.00 93.31 212 ASP A CA 1
ATOM 1665 C C . ASP A 1 212 ? -10.584 -14.349 -9.355 1.00 93.31 212 ASP A C 1
ATOM 1667 O O . ASP A 1 212 ? -11.019 -13.921 -10.424 1.00 93.31 212 ASP A O 1
ATOM 1671 N N . GLY A 1 213 ? -9.313 -14.143 -8.992 1.00 93.75 213 GLY A N 1
ATOM 1672 C CA . GLY A 1 213 ? -8.353 -13.406 -9.813 1.00 93.75 213 GLY A CA 1
ATOM 1673 C C . GLY A 1 213 ? -8.614 -11.901 -9.873 1.00 93.75 213 GLY A C 1
ATOM 1674 O O . GLY A 1 213 ? -8.156 -11.251 -10.810 1.00 93.75 213 GLY A O 1
ATOM 1675 N N . ALA A 1 214 ? -9.327 -11.321 -8.907 1.00 96.50 214 ALA A N 1
ATOM 1676 C CA . ALA A 1 214 ? -9.577 -9.888 -8.846 1.00 96.50 214 ALA A CA 1
ATOM 1677 C C . ALA A 1 214 ? -9.368 -9.319 -7.439 1.00 96.50 214 ALA A C 1
ATOM 1679 O O . ALA A 1 214 ? -9.732 -9.925 -6.437 1.00 96.50 214 ALA A O 1
ATOM 1680 N N . ILE A 1 215 ? -8.819 -8.105 -7.365 1.00 97.31 215 ILE A N 1
ATOM 1681 C CA . ILE A 1 215 ? -8.760 -7.332 -6.124 1.00 97.31 215 ILE A CA 1
ATOM 1682 C C . ILE A 1 215 ? -10.134 -6.716 -5.867 1.00 97.31 215 ILE A C 1
ATOM 1684 O O . ILE A 1 215 ? -10.661 -5.955 -6.695 1.00 97.31 215 ILE A O 1
ATOM 1688 N N . GLN A 1 216 ? -10.695 -6.984 -4.693 1.00 97.06 216 GLN A N 1
ATOM 1689 C CA . GLN A 1 216 ? -11.999 -6.461 -4.305 1.00 97.06 216 GLN A CA 1
ATOM 1690 C C . GLN A 1 216 ? -12.135 -6.201 -2.807 1.00 97.06 216 GLN A C 1
ATOM 1692 O O . GLN A 1 216 ? -11.285 -6.578 -2.006 1.00 97.06 216 GLN A O 1
ATOM 1697 N N . LEU A 1 217 ? -13.202 -5.477 -2.461 1.00 96.88 217 LEU A N 1
ATOM 1698 C CA . LEU A 1 217 ? -13.617 -5.244 -1.085 1.00 96.88 217 LEU A CA 1
ATOM 1699 C C . LEU A 1 217 ? -14.785 -6.173 -0.767 1.00 96.88 217 LEU A C 1
ATOM 1701 O O . LEU A 1 217 ? -15.809 -6.115 -1.448 1.00 96.88 217 LEU A O 1
ATOM 1705 N N . GLN A 1 218 ? -14.629 -6.983 0.271 1.00 95.38 218 GLN A N 1
ATOM 1706 C CA . GLN A 1 218 ? -15.698 -7.778 0.874 1.00 95.38 218 GLN A CA 1
ATOM 1707 C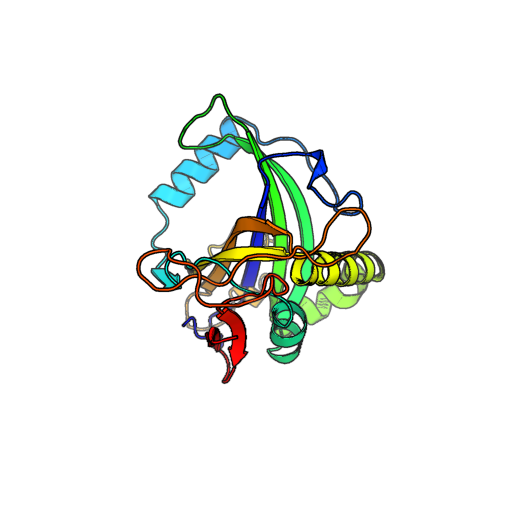 C . GLN A 1 218 ? -16.123 -7.159 2.203 1.00 95.38 218 GLN A C 1
ATOM 1709 O O . GLN A 1 218 ? -15.353 -6.406 2.798 1.00 95.38 218 GLN A O 1
ATOM 1714 N N . ASP A 1 219 ? -17.317 -7.481 2.691 1.00 92.75 219 ASP A N 1
ATOM 1715 C CA . ASP A 1 219 ? -17.702 -7.149 4.065 1.00 92.75 219 ASP A CA 1
ATOM 1716 C C . ASP A 1 219 ? -16.898 -8.005 5.058 1.00 92.75 219 ASP A C 1
ATOM 1718 O O . ASP A 1 219 ? -16.675 -9.193 4.818 1.00 92.75 219 ASP A O 1
ATOM 1722 N N . ALA A 1 220 ? -16.415 -7.371 6.131 1.00 82.56 220 ALA A N 1
ATOM 1723 C CA . ALA A 1 220 ? -15.568 -7.995 7.154 1.00 82.56 220 ALA A CA 1
ATOM 1724 C C . ALA A 1 220 ? -16.364 -8.657 8.289 1.00 82.56 220 ALA A C 1
ATOM 1726 O O . ALA A 1 220 ? -17.476 -8.172 8.605 1.00 82.56 220 ALA A O 1
#

pLDDT: mean 89.3, std 9.79, range [53.81, 98.25]